Protein AF-A0A7Y8SRZ6-F1 (afdb_monomer)

pLDDT: mean 88.31, std 6.57, range [51.69, 97.62]

R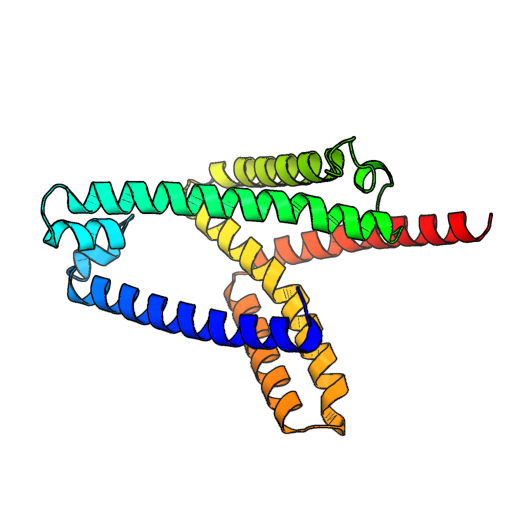adius of gyration: 21.62 Å; Cα contacts (8 Å, |Δi|>4): 150; chains: 1; bounding box: 56×43×60 Å

Mean predicted aligned error: 6.51 Å

Secondary structure (DSSP, 8-state):
---HHHHHHHHHHHHHHHHHHHHHHHHHHHHHHS-HHHHHH-S-HHHHHGGGG-TTHHHHHHHHHHHHHHHHHHHHHHHHHHHHHHHHHTTSS-GGGT---TTS--HHHHHHHHHHHHHHHHHHHTT-HHHHHHHHHHHHHHHHHHHHHHHHHHHHHHHHHH-HHHHHHHHHHHHHHHHHHHHT-HHHHHHHHHHHHHHHHHHHHHHHHHHHHT--

Foldseek 3Di:
DVDCVPCVVVCVVVVVVVVVVVVVVQVVLLPVQDDPVCCVPDPPSQLRSLCVVPPCRSVVVVVVVVVVVVVVVVVVLQVQLVVVLVCVVVLLADVLSVDADPVRGSVVSSVVSVVVVVVLLVVQCVVPDVRSVLLVVLLVLLVVLVVLLVVLVVQLVVCVPPPVVSNVVSVVSNVVSVVSLVVSDDVSNVVSVVVVVVVVVSRVVSVVRVVVVVVD

Structure (mmCIF, N/CA/C/O backbone):
data_AF-A0A7Y8SRZ6-F1
#
_entry.id   AF-A0A7Y8SRZ6-F1
#
loop_
_atom_site.group_PDB
_atom_site.id
_atom_site.type_symbol
_atom_site.label_atom_id
_atom_site.label_alt_id
_atom_site.label_comp_id
_atom_site.label_asym_id
_atom_site.label_entity_id
_atom_site.label_seq_id
_atom_site.pdbx_PDB_ins_code
_atom_site.Cartn_x
_atom_site.Cartn_y
_atom_site.Cartn_z
_atom_site.occupancy
_atom_site.B_iso_or_equiv
_atom_site.auth_seq_id
_atom_site.auth_comp_id
_atom_site.auth_asym_id
_atom_site.auth_atom_id
_atom_site.pdbx_PDB_model_num
ATOM 1 N N . MET A 1 1 ? -16.011 -17.053 1.369 1.00 58.84 1 MET A N 1
ATOM 2 C CA . MET A 1 1 ? -14.894 -17.851 1.932 1.00 58.84 1 MET A CA 1
ATOM 3 C C . MET A 1 1 ? -15.480 -18.905 2.865 1.00 58.84 1 MET A C 1
ATOM 5 O O . MET A 1 1 ? -16.391 -18.550 3.595 1.00 58.84 1 MET A O 1
ATOM 9 N N . ARG A 1 2 ? -15.026 -20.171 2.810 1.00 72.06 2 ARG A N 1
ATOM 10 C CA . ARG A 1 2 ? -15.593 -21.282 3.613 1.00 72.06 2 ARG A CA 1
ATOM 11 C C . ARG A 1 2 ? -15.016 -21.379 5.041 1.00 72.06 2 ARG A C 1
ATOM 13 O O . ARG A 1 2 ? -15.747 -21.781 5.930 1.00 72.06 2 ARG A O 1
ATOM 20 N N . ASP A 1 3 ? -13.765 -20.955 5.266 1.00 89.00 3 ASP A N 1
ATOM 21 C CA . ASP A 1 3 ? -13.141 -20.852 6.604 1.00 89.00 3 ASP A CA 1
ATOM 22 C C . ASP A 1 3 ? -12.118 -19.689 6.649 1.00 89.00 3 ASP A C 1
ATOM 24 O O . ASP A 1 3 ? -10.957 -19.866 6.257 1.00 89.00 3 ASP A O 1
ATOM 28 N N . PRO A 1 4 ? -12.525 -18.477 7.071 1.00 86.19 4 PRO A N 1
ATOM 29 C CA . PRO A 1 4 ? -11.646 -17.307 7.112 1.00 86.19 4 PRO A CA 1
ATOM 30 C C . PRO A 1 4 ? -10.445 -17.466 8.053 1.00 86.19 4 PRO A C 1
ATOM 32 O O . PRO A 1 4 ? -9.355 -17.003 7.718 1.00 86.19 4 PRO A O 1
ATOM 35 N N . ALA A 1 5 ? -10.615 -18.156 9.187 1.00 88.00 5 ALA A N 1
ATOM 36 C CA . ALA A 1 5 ? -9.592 -18.263 10.229 1.00 88.00 5 ALA A CA 1
ATOM 37 C C . ALA A 1 5 ? -8.347 -19.023 9.750 1.00 88.00 5 ALA A C 1
ATOM 39 O O . ALA A 1 5 ? -7.229 -18.715 10.156 1.00 88.00 5 ALA A O 1
ATOM 40 N N . ARG A 1 6 ? -8.524 -19.991 8.843 1.00 87.31 6 ARG A N 1
ATOM 41 C CA . ARG A 1 6 ? -7.412 -20.735 8.229 1.00 87.31 6 ARG A CA 1
ATOM 42 C C . ARG A 1 6 ? -7.015 -20.206 6.859 1.00 87.31 6 ARG A C 1
ATOM 44 O O . ARG A 1 6 ? -5.838 -20.260 6.502 1.00 87.31 6 ARG A O 1
ATOM 51 N N . THR A 1 7 ? -7.979 -19.717 6.081 1.00 90.75 7 THR A N 1
ATOM 52 C CA . THR A 1 7 ? -7.726 -19.288 4.699 1.00 90.75 7 THR A CA 1
ATOM 53 C C . THR A 1 7 ? -6.941 -17.983 4.655 1.00 90.75 7 THR A C 1
ATOM 55 O O . THR A 1 7 ? -6.009 -17.883 3.865 1.00 90.75 7 THR A O 1
ATOM 58 N N . ILE A 1 8 ? -7.268 -17.006 5.510 1.00 91.56 8 ILE A N 1
ATOM 59 C CA . ILE A 1 8 ? -6.627 -15.683 5.475 1.00 91.56 8 ILE A CA 1
ATOM 60 C C . ILE A 1 8 ? -5.125 -15.777 5.794 1.00 91.56 8 ILE A C 1
ATOM 62 O O . ILE A 1 8 ? -4.338 -15.329 4.960 1.00 91.56 8 ILE A O 1
ATOM 66 N N . PRO A 1 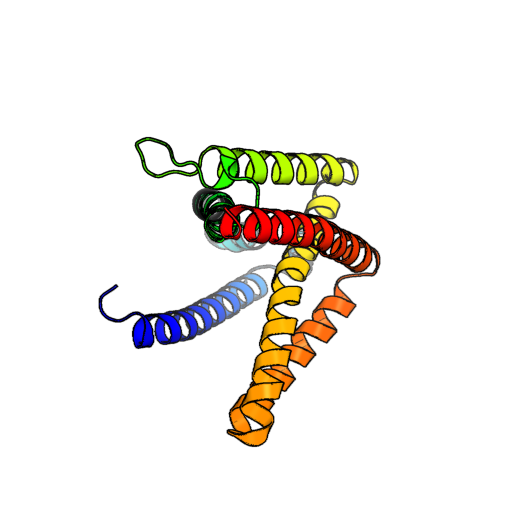9 ? -4.678 -16.410 6.900 1.00 88.50 9 PRO A N 1
ATOM 67 C CA . PRO A 1 9 ? -3.247 -16.480 7.202 1.00 88.50 9 PRO A CA 1
ATOM 68 C C . PRO A 1 9 ? -2.451 -17.223 6.124 1.00 88.50 9 PRO A C 1
ATOM 70 O O . PRO A 1 9 ? -1.378 -16.780 5.721 1.00 88.50 9 PRO A O 1
ATOM 73 N N . ARG A 1 10 ? -2.996 -18.329 5.598 1.00 90.75 10 ARG A N 1
ATOM 74 C CA . ARG A 1 10 ? -2.351 -19.105 4.527 1.00 90.75 10 ARG A CA 1
ATOM 75 C C . ARG A 1 10 ? -2.245 -18.312 3.231 1.00 90.75 10 ARG A C 1
ATOM 77 O O . ARG A 1 10 ? -1.192 -18.328 2.604 1.00 90.75 10 ARG A O 1
ATOM 84 N N . ALA A 1 11 ? -3.313 -17.614 2.849 1.00 93.12 11 ALA A N 1
ATOM 85 C CA . ALA A 1 11 ? -3.322 -16.781 1.654 1.00 93.12 11 ALA A CA 1
ATOM 86 C C . ALA A 1 11 ? -2.289 -15.652 1.751 1.00 93.12 11 ALA A C 1
ATOM 88 O O . ALA A 1 11 ? -1.570 -15.417 0.785 1.00 93.12 11 ALA A O 1
ATOM 89 N N . VAL A 1 12 ? -2.161 -15.009 2.918 1.00 93.31 12 VAL A N 1
ATOM 90 C CA . VAL A 1 12 ? -1.151 -13.965 3.148 1.00 93.31 12 VAL A CA 1
ATOM 91 C C . VAL A 1 12 ? 0.264 -14.536 3.043 1.00 93.31 12 VAL A C 1
ATOM 93 O O . VAL A 1 12 ? 1.076 -13.985 2.312 1.00 93.31 12 VAL A O 1
ATOM 96 N N . VAL A 1 13 ? 0.570 -15.657 3.705 1.00 94.44 13 VAL A N 1
ATOM 97 C CA . VAL A 1 13 ? 1.925 -16.245 3.671 1.00 94.44 13 VAL A CA 1
ATOM 98 C C . VAL A 1 13 ? 2.305 -16.707 2.263 1.00 94.44 13 VAL A C 1
ATOM 100 O O . VAL A 1 13 ? 3.362 -16.333 1.756 1.00 94.44 13 VAL A O 1
ATOM 103 N N . ILE A 1 14 ? 1.440 -17.486 1.608 1.00 95.94 14 ILE A N 1
ATOM 104 C CA . ILE A 1 14 ? 1.697 -18.000 0.254 1.00 95.94 14 ILE A CA 1
ATOM 105 C C . ILE A 1 14 ? 1.789 -16.841 -0.739 1.00 95.94 14 ILE A C 1
ATOM 107 O O . ILE A 1 14 ? 2.701 -16.816 -1.567 1.00 95.94 14 ILE A O 1
ATOM 111 N N . GLY A 1 15 ? 0.882 -15.866 -0.634 1.00 95.94 15 GLY A N 1
ATOM 112 C CA . GLY A 1 15 ? 0.886 -14.672 -1.472 1.00 95.94 15 GLY A CA 1
ATOM 113 C C . GLY A 1 15 ? 2.194 -13.898 -1.341 1.00 95.94 15 GLY A C 1
ATOM 114 O O . GLY A 1 15 ? 2.859 -13.653 -2.345 1.00 95.94 15 GLY A O 1
ATOM 115 N N . THR A 1 16 ? 2.617 -13.593 -0.114 1.00 94.94 16 THR A N 1
ATOM 116 C CA . THR A 1 16 ? 3.859 -12.853 0.151 1.00 94.94 16 THR A CA 1
ATOM 117 C C . THR A 1 16 ? 5.092 -13.586 -0.371 1.00 94.94 16 THR A C 1
ATOM 119 O O . THR A 1 16 ? 5.923 -12.966 -1.035 1.00 94.94 16 THR A O 1
ATOM 122 N N . ILE A 1 17 ? 5.213 -14.897 -0.137 1.00 96.88 17 ILE A N 1
ATOM 123 C CA . ILE A 1 17 ? 6.348 -15.689 -0.644 1.00 96.88 17 ILE A CA 1
ATOM 124 C C . ILE A 1 17 ? 6.363 -15.679 -2.175 1.00 96.88 17 ILE A C 1
ATOM 126 O O . ILE A 1 17 ? 7.404 -15.435 -2.781 1.00 96.88 17 ILE A O 1
ATOM 130 N N . THR A 1 18 ? 5.205 -15.886 -2.804 1.00 97.00 18 THR A N 1
ATOM 131 C CA . THR A 1 18 ? 5.089 -15.919 -4.269 1.00 97.00 18 THR A CA 1
ATOM 132 C C . THR A 1 18 ? 5.489 -14.582 -4.888 1.00 97.00 18 THR A C 1
ATOM 134 O O . THR A 1 18 ? 6.301 -14.550 -5.811 1.00 97.00 18 THR A O 1
ATOM 137 N N . VAL A 1 19 ? 4.974 -13.470 -4.352 1.00 96.12 19 VAL A N 1
ATOM 138 C CA . VAL A 1 19 ? 5.324 -12.119 -4.818 1.00 96.12 19 VAL A CA 1
ATOM 139 C C . VAL A 1 19 ? 6.807 -11.832 -4.599 1.00 96.12 19 VAL A C 1
ATOM 141 O O . VAL A 1 19 ? 7.452 -11.283 -5.485 1.00 96.12 19 VAL A O 1
ATOM 144 N N . THR A 1 20 ? 7.373 -12.255 -3.467 1.00 96.50 20 THR A N 1
ATOM 145 C CA . THR A 1 20 ? 8.804 -12.082 -3.175 1.00 96.50 20 THR A CA 1
ATOM 146 C C . THR A 1 20 ? 9.673 -12.787 -4.212 1.00 96.50 20 THR A C 1
ATOM 148 O O . THR A 1 20 ? 10.569 -12.170 -4.784 1.00 96.50 20 THR A O 1
ATOM 151 N N . LEU A 1 21 ? 9.390 -14.060 -4.505 1.00 97.62 21 LEU A N 1
ATOM 152 C CA . LEU A 1 21 ? 10.129 -14.820 -5.516 1.00 97.62 21 LEU A CA 1
ATOM 153 C C . LEU A 1 21 ? 10.000 -14.188 -6.903 1.00 97.62 21 LEU A C 1
ATOM 155 O O . LEU A 1 21 ? 10.996 -14.063 -7.614 1.00 97.62 21 LEU A O 1
ATOM 159 N N . LEU A 1 22 ? 8.796 -13.744 -7.267 1.00 96.25 22 LEU A N 1
ATOM 160 C CA . LEU A 1 22 ? 8.550 -13.080 -8.542 1.00 96.25 22 LEU A CA 1
ATOM 161 C C . LEU A 1 22 ? 9.316 -11.757 -8.644 1.00 96.25 22 LEU A C 1
ATOM 163 O O . LEU A 1 22 ? 9.931 -11.494 -9.673 1.00 96.25 22 LEU A O 1
ATOM 167 N N . TYR A 1 23 ? 9.338 -10.949 -7.583 1.00 95.06 23 TYR A N 1
ATOM 168 C CA . TYR A 1 23 ? 10.077 -9.684 -7.551 1.00 95.06 23 TYR A CA 1
ATOM 169 C C . TYR A 1 23 ? 11.583 -9.900 -7.663 1.00 95.06 23 TYR A C 1
ATOM 171 O O . TYR A 1 23 ? 12.234 -9.202 -8.440 1.00 95.06 23 TYR A O 1
ATOM 179 N N . LEU A 1 24 ? 12.135 -10.878 -6.940 1.00 96.69 24 LEU A N 1
ATOM 180 C CA . LEU A 1 24 ? 13.557 -11.215 -7.020 1.00 96.69 24 LEU A CA 1
ATOM 181 C C . LEU A 1 24 ? 13.931 -11.714 -8.417 1.00 96.69 24 LEU A C 1
ATOM 183 O O . LEU A 1 24 ? 14.884 -11.208 -9.005 1.00 96.69 24 LEU A O 1
ATOM 187 N N . ALA A 1 25 ? 13.155 -12.646 -8.975 1.00 96.00 25 ALA A N 1
ATOM 188 C CA . ALA A 1 25 ? 13.398 -13.186 -10.309 1.00 96.00 25 ALA A CA 1
ATOM 189 C C . ALA A 1 25 ? 13.295 -12.103 -11.393 1.00 96.00 25 ALA A C 1
ATOM 191 O O . ALA A 1 25 ? 14.176 -11.994 -12.244 1.00 96.00 25 ALA A O 1
ATOM 192 N N . ALA A 1 26 ? 12.254 -11.269 -11.341 1.00 93.50 26 ALA A N 1
ATOM 193 C CA . ALA A 1 26 ? 12.039 -10.204 -12.314 1.00 93.50 26 ALA A CA 1
ATOM 194 C C . ALA A 1 26 ? 13.128 -9.122 -12.224 1.00 93.50 26 ALA A C 1
ATOM 196 O O . ALA A 1 26 ? 13.648 -8.686 -13.249 1.00 93.50 26 ALA A O 1
ATOM 197 N N . THR A 1 27 ? 13.519 -8.723 -11.010 1.00 93.75 27 THR A N 1
ATOM 198 C CA . THR A 1 27 ? 14.591 -7.736 -10.799 1.00 93.75 27 THR A CA 1
ATOM 199 C C . THR A 1 27 ? 15.939 -8.278 -11.267 1.00 93.75 27 THR A C 1
ATOM 201 O O . THR A 1 27 ? 16.652 -7.589 -11.994 1.00 93.75 27 THR A O 1
ATOM 204 N N . ALA A 1 28 ? 16.267 -9.527 -10.918 1.00 94.31 28 ALA A N 1
ATOM 205 C CA . ALA A 1 28 ? 17.491 -10.180 -11.373 1.00 94.31 28 ALA A CA 1
ATOM 206 C C . ALA A 1 28 ? 17.538 -10.283 -12.904 1.00 94.31 28 ALA A C 1
ATOM 208 O O . ALA A 1 28 ? 18.561 -9.966 -13.504 1.00 94.31 28 ALA A O 1
ATOM 209 N N . ALA A 1 29 ? 16.424 -10.649 -13.546 1.00 92.31 29 ALA A N 1
ATOM 210 C CA . ALA A 1 29 ? 16.335 -10.703 -15.002 1.00 92.31 29 ALA A CA 1
ATOM 211 C C . ALA A 1 29 ? 16.623 -9.337 -15.645 1.00 92.31 29 ALA A C 1
ATOM 213 O O . ALA A 1 29 ? 17.423 -9.258 -16.572 1.00 92.31 29 ALA A O 1
ATOM 214 N N . VAL A 1 30 ? 16.032 -8.250 -15.135 1.00 92.56 30 VAL A N 1
ATOM 215 C CA . VAL A 1 30 ? 16.293 -6.894 -15.652 1.00 92.56 30 VAL A CA 1
ATOM 216 C C . VAL A 1 30 ? 17.762 -6.502 -15.480 1.00 92.56 30 VAL A C 1
ATOM 218 O O . VAL A 1 30 ? 18.366 -6.006 -16.428 1.00 92.56 30 VAL A O 1
ATOM 221 N N . MET A 1 31 ? 18.347 -6.752 -14.305 1.00 92.38 31 MET A N 1
ATOM 222 C CA . MET A 1 31 ? 19.754 -6.435 -14.026 1.00 92.38 31 MET A CA 1
ATOM 223 C C . MET A 1 31 ? 20.736 -7.238 -14.890 1.00 92.38 31 MET A C 1
ATOM 225 O O . MET A 1 31 ? 21.811 -6.739 -15.204 1.00 92.38 31 MET A O 1
ATOM 229 N N . LEU A 1 32 ? 20.379 -8.464 -15.282 1.00 91.88 32 LEU A N 1
ATOM 230 C CA . LEU A 1 32 ? 21.198 -9.304 -16.163 1.00 91.88 32 LEU A CA 1
ATOM 231 C C . LEU A 1 32 ? 21.063 -8.925 -17.644 1.00 91.88 32 LEU A C 1
ATOM 233 O O . LEU A 1 32 ? 21.999 -9.126 -18.413 1.00 91.88 32 LEU A O 1
ATOM 237 N N . LEU A 1 33 ? 19.901 -8.409 -18.054 1.00 90.00 33 LEU A N 1
ATOM 238 C CA . LEU A 1 33 ? 19.597 -8.102 -19.455 1.00 90.00 33 LEU A CA 1
ATOM 239 C C . LEU A 1 33 ? 19.975 -6.675 -19.871 1.00 90.00 33 LEU A C 1
ATOM 241 O O . LEU A 1 33 ? 20.198 -6.432 -21.057 1.00 90.00 33 LEU A O 1
ATOM 245 N N . VAL A 1 34 ? 20.015 -5.722 -18.935 1.00 89.94 34 VAL A N 1
ATOM 246 C CA . VAL A 1 34 ? 20.218 -4.295 -19.233 1.00 89.94 34 VAL A CA 1
ATOM 247 C C . VAL A 1 34 ? 21.536 -3.801 -18.625 1.00 89.94 34 VAL A C 1
ATOM 249 O O . VAL A 1 34 ? 21.728 -3.960 -17.420 1.00 89.94 34 VAL A O 1
ATOM 252 N N . PRO A 1 35 ? 22.421 -3.143 -19.406 1.00 90.25 35 PRO A N 1
ATOM 253 C CA . PRO A 1 35 ? 23.638 -2.525 -18.877 1.00 90.25 35 PRO A CA 1
ATOM 254 C C . PRO A 1 35 ? 23.344 -1.541 -17.739 1.00 90.25 35 PRO A C 1
ATOM 256 O O . PRO A 1 35 ? 22.376 -0.776 -17.811 1.00 90.25 35 PRO A O 1
ATOM 259 N N . ALA A 1 36 ? 24.189 -1.525 -16.706 1.00 89.38 36 ALA A N 1
ATOM 260 C CA . ALA A 1 36 ? 23.955 -0.760 -15.480 1.00 89.38 36 ALA A CA 1
ATOM 261 C C . ALA A 1 36 ? 23.807 0.752 -15.734 1.00 89.38 36 ALA A C 1
ATOM 263 O O . ALA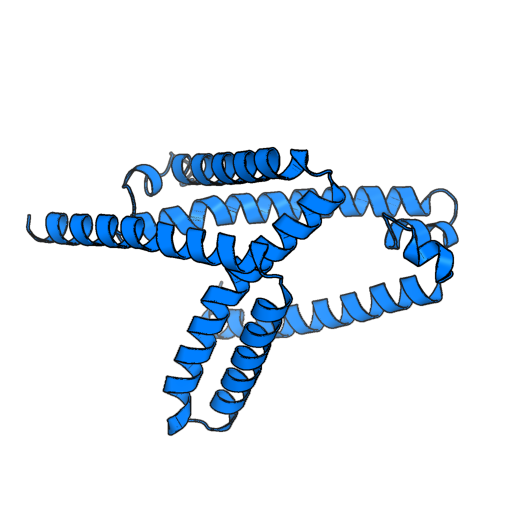 A 1 36 ? 22.965 1.408 -15.119 1.00 89.38 36 ALA A O 1
ATOM 264 N N . GLU A 1 37 ? 24.563 1.299 -16.686 1.00 87.12 37 GLU A N 1
ATOM 265 C CA . GLU A 1 37 ? 24.540 2.719 -17.051 1.00 87.12 37 GLU A CA 1
ATOM 266 C C . GLU A 1 37 ? 23.198 3.111 -17.680 1.00 87.12 37 GLU A C 1
ATOM 268 O O . GLU A 1 37 ? 22.653 4.180 -17.404 1.00 87.12 37 GLU A O 1
ATOM 273 N N . ARG A 1 38 ? 22.638 2.216 -18.503 1.00 84.56 38 ARG A N 1
ATOM 274 C CA . ARG A 1 38 ? 21.320 2.387 -19.130 1.00 84.56 38 ARG A CA 1
ATOM 275 C C . ARG A 1 38 ? 20.214 2.226 -18.099 1.00 84.56 38 ARG A C 1
ATOM 277 O O . ARG A 1 38 ? 19.267 3.007 -18.093 1.00 84.56 38 ARG A O 1
ATOM 284 N N . LEU A 1 39 ? 20.353 1.244 -17.211 1.00 87.56 39 LEU A N 1
ATOM 285 C CA . LEU A 1 39 ? 19.385 0.960 -16.159 1.00 87.56 39 LEU A CA 1
ATOM 286 C C . LEU A 1 39 ? 19.255 2.129 -15.171 1.00 87.56 39 LEU A C 1
ATOM 288 O O . LEU A 1 39 ? 18.140 2.476 -14.792 1.00 87.56 39 LEU A O 1
ATOM 292 N N . ALA A 1 40 ? 20.367 2.784 -14.823 1.00 85.44 40 ALA A N 1
ATOM 293 C CA . ALA A 1 40 ? 20.388 3.938 -13.923 1.00 85.44 40 ALA A CA 1
ATOM 294 C C . ALA A 1 40 ? 19.610 5.157 -14.457 1.00 85.44 40 ALA A C 1
ATOM 296 O O . ALA A 1 40 ? 19.147 5.983 -13.673 1.00 85.44 40 ALA A O 1
ATOM 297 N N . GLN A 1 41 ? 19.456 5.272 -15.780 1.00 85.06 41 GLN A N 1
ATOM 298 C CA . GLN A 1 41 ? 18.718 6.361 -16.432 1.00 85.06 41 GLN A CA 1
ATOM 299 C C . GLN A 1 41 ? 17.323 5.935 -16.920 1.00 85.06 41 GLN A C 1
ATOM 301 O O . GLN A 1 41 ? 16.553 6.769 -17.403 1.00 85.06 41 GLN A O 1
ATOM 306 N N . ALA A 1 42 ? 16.977 4.649 -16.818 1.00 82.69 42 ALA A N 1
ATOM 307 C CA . ALA A 1 42 ? 15.735 4.115 -17.356 1.00 82.69 42 ALA A CA 1
ATOM 308 C C . ALA A 1 42 ? 14.534 4.475 -16.470 1.00 82.69 42 ALA A C 1
ATOM 310 O O . ALA A 1 42 ? 14.422 4.040 -15.327 1.00 82.69 42 ALA A O 1
ATOM 311 N N . THR A 1 43 ? 13.563 5.191 -17.038 1.00 82.44 43 THR A N 1
ATOM 312 C CA . THR A 1 43 ? 12.263 5.446 -16.392 1.00 82.44 43 THR A CA 1
ATOM 313 C C . THR A 1 43 ? 11.336 4.228 -16.426 1.00 82.44 43 THR A C 1
ATOM 315 O O . THR A 1 43 ? 10.414 4.135 -15.618 1.00 82.44 43 THR A O 1
ATOM 318 N N . ALA A 1 44 ? 11.588 3.275 -17.331 1.00 87.50 44 ALA A N 1
ATOM 319 C CA . ALA A 1 44 ? 10.840 2.025 -17.459 1.00 87.50 44 ALA A CA 1
ATOM 320 C C . ALA A 1 44 ? 11.781 0.807 -17.616 1.00 87.50 44 ALA A C 1
ATOM 322 O O . ALA A 1 44 ? 11.894 0.253 -18.713 1.00 87.50 44 ALA A O 1
ATOM 323 N N . PRO A 1 45 ? 12.437 0.353 -16.530 1.00 90.12 45 PRO A N 1
ATOM 324 C CA . PRO A 1 45 ? 13.429 -0.729 -16.561 1.00 90.12 45 PRO A CA 1
ATOM 325 C C . PRO A 1 45 ? 12.953 -2.030 -17.223 1.00 90.12 45 PRO A C 1
ATOM 327 O O . PRO A 1 45 ? 13.671 -2.626 -18.020 1.00 90.12 45 PRO A O 1
ATOM 330 N N . PHE A 1 46 ? 11.716 -2.452 -16.945 1.00 91.06 46 PHE A N 1
ATOM 331 C CA . PHE A 1 46 ? 11.140 -3.670 -17.526 1.00 91.06 46 PHE A CA 1
ATOM 332 C C . PHE A 1 46 ? 10.865 -3.542 -19.027 1.00 91.06 46 PHE A C 1
ATOM 334 O O . PHE A 1 46 ? 11.052 -4.501 -19.773 1.00 91.06 46 PHE A O 1
ATOM 341 N N . ALA A 1 47 ? 10.440 -2.361 -19.483 1.00 91.81 47 ALA A N 1
ATOM 342 C CA . ALA A 1 47 ? 10.249 -2.105 -20.905 1.00 91.81 47 ALA A CA 1
ATOM 343 C C . ALA A 1 47 ? 11.601 -2.045 -21.632 1.00 91.81 47 ALA A C 1
ATOM 345 O O . ALA A 1 47 ? 11.719 -2.556 -22.742 1.00 91.81 47 ALA A O 1
ATOM 346 N N . GLU A 1 48 ? 12.633 -1.490 -20.987 1.00 90.00 48 GLU A N 1
ATOM 347 C CA . GLU A 1 48 ? 13.996 -1.462 -21.524 1.00 90.00 48 GLU A CA 1
ATOM 348 C C . GLU A 1 48 ? 14.583 -2.877 -21.645 1.00 90.00 48 GLU A C 1
ATOM 350 O O . GLU A 1 48 ? 15.112 -3.224 -22.699 1.00 90.00 48 GLU A O 1
ATOM 355 N N . ALA A 1 49 ? 14.398 -3.732 -20.633 1.00 91.12 49 ALA A N 1
ATOM 356 C CA . ALA A 1 49 ? 14.798 -5.141 -20.693 1.00 91.12 49 ALA A CA 1
ATOM 357 C C . ALA A 1 49 ? 14.093 -5.902 -21.828 1.00 91.12 49 ALA A C 1
ATOM 359 O O . ALA A 1 49 ? 14.702 -6.724 -22.514 1.00 91.12 49 ALA A O 1
ATOM 360 N N . ALA A 1 50 ? 1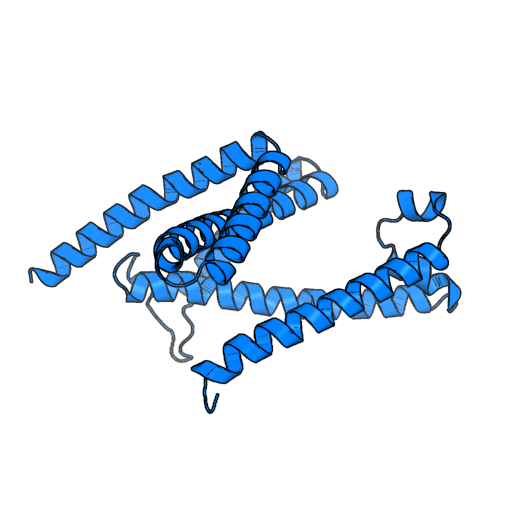2.822 -5.586 -22.088 1.00 91.62 50 ALA A N 1
ATOM 361 C CA . ALA A 1 50 ? 12.052 -6.211 -23.156 1.00 91.62 50 ALA A CA 1
ATOM 362 C C . ALA A 1 50 ? 12.494 -5.805 -24.570 1.00 91.62 50 ALA A C 1
ATOM 364 O O . ALA A 1 50 ? 12.087 -6.461 -25.528 1.00 91.62 50 ALA A O 1
ATOM 365 N N . ARG A 1 51 ? 13.363 -4.796 -24.737 1.00 89.25 51 ARG A N 1
ATOM 366 C CA . ARG A 1 51 ? 13.971 -4.504 -26.050 1.00 89.25 51 ARG A CA 1
ATOM 367 C C . ARG A 1 51 ? 14.781 -5.679 -26.591 1.00 89.25 51 ARG A C 1
ATOM 369 O O . ARG A 1 51 ? 14.855 -5.840 -27.806 1.00 89.25 51 ARG A O 1
ATOM 376 N N . GLY A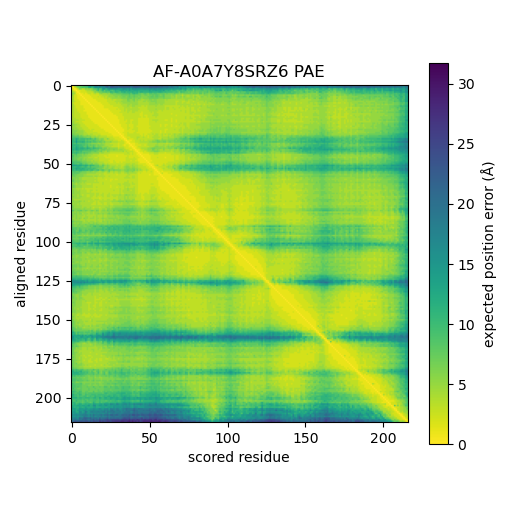 1 52 ? 15.335 -6.519 -25.712 1.00 85.44 52 GLY A N 1
ATOM 377 C CA . GLY A 1 52 ? 16.034 -7.747 -26.101 1.00 85.44 52 GLY A CA 1
ATOM 378 C C . GLY A 1 52 ? 15.142 -8.773 -26.813 1.00 85.44 52 GLY A C 1
ATOM 379 O O . GLY A 1 52 ? 15.652 -9.626 -27.528 1.00 85.44 52 GLY A O 1
ATOM 380 N N . LEU A 1 53 ? 13.814 -8.668 -26.674 1.00 85.69 53 LEU A N 1
ATOM 381 C CA . LEU A 1 53 ? 12.835 -9.514 -27.372 1.00 85.69 53 LEU A CA 1
ATOM 382 C C . LEU A 1 53 ? 12.498 -8.996 -28.783 1.00 85.69 53 LEU A C 1
ATOM 384 O O . LEU A 1 53 ? 11.793 -9.660 -29.538 1.00 85.69 53 LEU A O 1
ATOM 388 N N . GLY A 1 54 ? 12.996 -7.810 -29.141 1.00 89.31 54 GLY A N 1
ATOM 389 C CA . GLY A 1 54 ? 12.718 -7.120 -30.395 1.00 89.31 54 GLY A CA 1
ATOM 390 C C . GLY A 1 54 ? 11.925 -5.818 -30.206 1.00 89.31 54 GLY A C 1
ATOM 391 O O . GLY A 1 54 ? 11.522 -5.476 -29.091 1.00 89.31 54 GLY A O 1
ATOM 392 N N . PRO A 1 55 ? 11.666 -5.073 -31.299 1.00 90.12 55 PRO A N 1
ATOM 393 C CA . PRO A 1 55 ? 11.059 -3.736 -31.242 1.00 90.12 55 PRO A CA 1
ATOM 394 C C . PRO A 1 55 ? 9.662 -3.689 -30.603 1.00 90.12 55 PRO A C 1
ATOM 396 O O . PRO A 1 55 ? 9.250 -2.658 -30.085 1.00 90.12 55 PRO A O 1
ATOM 399 N N . TRP A 1 56 ? 8.929 -4.803 -30.623 1.00 93.38 56 TRP A N 1
ATOM 400 C CA . TRP A 1 56 ? 7.575 -4.919 -30.077 1.00 93.38 56 TRP A CA 1
ATOM 401 C C . TRP A 1 56 ? 7.542 -5.183 -28.562 1.00 93.38 56 TRP A C 1
ATOM 403 O O . TRP A 1 56 ? 6.528 -4.908 -27.920 1.00 93.38 56 TRP A O 1
ATOM 413 N N . GLY A 1 57 ? 8.636 -5.675 -27.968 1.00 92.56 57 GLY A N 1
ATOM 414 C CA . GLY A 1 57 ? 8.700 -6.065 -26.555 1.00 92.56 57 GLY A CA 1
ATOM 415 C C . GLY A 1 57 ? 8.328 -4.947 -25.567 1.00 92.56 57 GLY A C 1
ATOM 416 O O . GLY A 1 57 ? 7.453 -5.162 -24.723 1.00 92.56 57 GLY A O 1
ATOM 417 N N . PRO A 1 58 ? 8.902 -3.732 -25.681 1.00 92.94 58 PRO A N 1
ATOM 418 C CA . PRO A 1 58 ? 8.570 -2.617 -24.791 1.00 92.94 58 PRO A CA 1
ATOM 419 C C . PRO A 1 58 ? 7.085 -2.239 -24.814 1.00 92.94 58 PRO A C 1
ATOM 421 O O . PRO A 1 58 ? 6.512 -1.929 -23.771 1.00 92.94 58 PRO A O 1
ATOM 424 N N . HIS A 1 59 ? 6.443 -2.299 -25.986 1.00 93.75 59 HIS A N 1
ATOM 425 C CA . HIS A 1 59 ? 5.027 -1.957 -26.142 1.00 93.75 59 HIS A CA 1
ATOM 426 C C . HIS A 1 59 ? 4.111 -2.963 -25.443 1.00 93.75 59 HIS A C 1
ATOM 428 O O . HIS A 1 59 ? 3.145 -2.563 -24.795 1.00 93.75 59 HIS A O 1
ATOM 434 N N . VAL A 1 60 ? 4.441 -4.256 -25.516 1.00 95.06 60 VAL A N 1
ATOM 435 C CA . VAL A 1 60 ? 3.693 -5.313 -24.818 1.00 95.06 60 VAL A CA 1
ATOM 436 C C . VAL A 1 60 ? 3.802 -5.144 -23.302 1.00 95.06 60 VAL A C 1
ATOM 438 O O . VAL A 1 60 ? 2.786 -5.182 -22.607 1.00 95.06 60 VAL A O 1
ATOM 441 N N . ILE A 1 61 ? 5.010 -4.891 -22.785 1.00 94.50 61 ILE A N 1
ATOM 442 C CA . ILE A 1 61 ? 5.216 -4.642 -21.350 1.00 94.50 61 ILE A CA 1
ATOM 443 C C . ILE A 1 61 ? 4.475 -3.385 -20.893 1.00 94.50 61 ILE A C 1
ATOM 445 O O . ILE A 1 61 ? 3.814 -3.415 -19.856 1.00 94.50 61 ILE A O 1
ATOM 449 N N . ALA A 1 62 ? 4.530 -2.298 -21.667 1.00 93.19 62 ALA A N 1
ATOM 450 C CA . ALA A 1 62 ? 3.813 -1.068 -21.347 1.00 93.19 62 ALA A CA 1
ATOM 451 C C . ALA A 1 62 ? 2.291 -1.286 -21.307 1.00 93.19 62 ALA A C 1
ATOM 453 O O . ALA A 1 62 ? 1.637 -0.850 -20.361 1.00 93.19 62 ALA A O 1
ATOM 454 N N . ALA A 1 63 ? 1.725 -2.009 -22.279 1.00 95.00 63 ALA A N 1
ATOM 455 C CA . ALA A 1 63 ? 0.300 -2.338 -22.293 1.00 95.00 63 ALA A CA 1
ATOM 456 C C . ALA A 1 63 ? -0.103 -3.185 -21.073 1.00 95.00 63 ALA A C 1
ATOM 458 O O . ALA A 1 63 ? -1.090 -2.876 -20.403 1.00 95.00 63 ALA A O 1
ATOM 459 N N . GLY A 1 64 ? 0.690 -4.207 -20.736 1.00 95.25 64 GLY A N 1
ATOM 460 C CA . GLY A 1 64 ? 0.469 -5.027 -19.544 1.00 95.25 64 GLY A CA 1
ATOM 461 C C . GLY A 1 64 ? 0.537 -4.213 -18.250 1.00 95.25 64 GLY A C 1
ATOM 462 O O . GLY A 1 64 ? -0.334 -4.349 -17.390 1.00 95.25 64 GLY A O 1
ATOM 463 N N . ALA A 1 65 ? 1.521 -3.315 -18.136 1.00 93.62 65 ALA A N 1
ATOM 464 C CA . ALA A 1 65 ? 1.658 -2.414 -16.996 1.00 93.62 65 ALA A CA 1
ATOM 465 C C . ALA A 1 65 ? 0.442 -1.487 -16.857 1.00 93.62 65 ALA A C 1
ATOM 467 O O . ALA A 1 65 ? -0.091 -1.363 -15.759 1.00 93.62 65 ALA A O 1
ATOM 468 N N . LEU A 1 66 ? -0.061 -0.908 -17.954 1.00 95.12 66 LEU A N 1
ATOM 469 C CA . LEU A 1 66 ? -1.260 -0.060 -17.930 1.00 95.12 66 LEU A CA 1
ATOM 470 C C . LEU A 1 66 ? -2.496 -0.818 -17.430 1.00 95.12 66 LEU A C 1
ATOM 472 O O . LEU A 1 66 ? -3.225 -0.306 -16.578 1.00 95.12 66 LEU A O 1
ATOM 476 N N . VAL A 1 67 ? -2.714 -2.046 -17.911 1.00 96.44 67 VAL A N 1
ATOM 477 C CA . VAL A 1 67 ? -3.831 -2.893 -17.458 1.00 96.44 67 VAL A CA 1
ATOM 478 C C . VAL A 1 67 ? -3.685 -3.239 -15.974 1.00 96.44 67 VAL A C 1
ATOM 480 O O . VAL A 1 67 ? -4.647 -3.111 -15.212 1.00 96.44 67 VAL A O 1
ATOM 483 N N . ALA A 1 68 ? -2.483 -3.622 -15.536 1.00 95.00 68 ALA A N 1
ATOM 484 C CA . ALA A 1 68 ? -2.206 -3.941 -14.138 1.00 95.00 68 ALA A CA 1
ATOM 485 C C . ALA A 1 68 ? -2.403 -2.724 -13.217 1.00 95.00 68 ALA A C 1
ATOM 487 O O . ALA A 1 68 ? -3.031 -2.839 -12.162 1.00 95.00 68 ALA A O 1
ATOM 488 N N . THR A 1 69 ? -1.929 -1.544 -13.626 1.00 94.50 69 THR A N 1
ATOM 489 C CA . THR A 1 69 ? -2.114 -0.293 -12.883 1.00 94.50 69 THR A CA 1
ATOM 490 C C . THR A 1 69 ? -3.588 0.090 -12.796 1.00 94.50 69 THR A C 1
ATOM 492 O O . THR A 1 69 ? -4.046 0.437 -11.710 1.00 94.50 69 THR A O 1
ATOM 495 N N . ALA A 1 70 ? -4.356 -0.025 -13.885 1.00 95.75 70 ALA A N 1
ATOM 496 C CA . ALA A 1 70 ? -5.793 0.252 -13.872 1.00 95.75 70 ALA A CA 1
ATOM 497 C C . ALA A 1 70 ? -6.556 -0.692 -12.923 1.00 95.75 70 ALA A C 1
ATOM 499 O O . ALA A 1 70 ? -7.402 -0.242 -12.146 1.00 95.75 70 ALA A O 1
ATOM 500 N N . GLY A 1 71 ? -6.219 -1.986 -12.935 1.00 95.81 71 GLY A N 1
ATOM 501 C CA . GLY A 1 71 ? -6.791 -2.972 -12.015 1.00 95.81 71 GLY A CA 1
ATOM 502 C C . GLY A 1 71 ? -6.450 -2.682 -10.550 1.00 95.81 71 GLY A C 1
ATOM 503 O O . GLY A 1 71 ? -7.337 -2.672 -9.695 1.00 95.81 71 GLY A O 1
ATOM 504 N N . SER A 1 72 ? -5.182 -2.376 -10.264 1.00 94.44 72 SER A N 1
ATOM 505 C CA . SER A 1 72 ? -4.722 -2.002 -8.921 1.00 94.44 72 SER A CA 1
ATOM 506 C C . SER A 1 72 ? -5.416 -0.732 -8.416 1.00 94.44 72 SER A C 1
ATOM 508 O O . SER A 1 72 ? -5.937 -0.702 -7.298 1.00 94.44 72 SER A O 1
ATOM 510 N N . LEU A 1 73 ? -5.520 0.292 -9.270 1.00 93.75 73 LEU A N 1
ATOM 511 C CA . LEU A 1 73 ? -6.187 1.550 -8.948 1.00 93.75 73 LEU A CA 1
ATOM 512 C C . LEU A 1 73 ? -7.665 1.337 -8.599 1.00 93.75 73 LEU A C 1
ATOM 514 O O . LEU A 1 73 ? -8.143 1.897 -7.614 1.00 93.75 73 LEU A O 1
ATOM 518 N N . ASN A 1 74 ? -8.379 0.496 -9.354 1.00 93.75 74 ASN A N 1
ATOM 519 C CA . ASN A 1 74 ? -9.769 0.153 -9.051 1.00 93.75 74 ASN A CA 1
ATOM 520 C C . ASN A 1 74 ? -9.906 -0.479 -7.654 1.00 93.75 74 ASN A C 1
ATOM 522 O O . ASN A 1 74 ? -10.752 -0.055 -6.863 1.00 93.75 74 ASN A O 1
ATOM 526 N N . GLY A 1 75 ? -9.026 -1.430 -7.321 1.00 92.50 75 GLY A N 1
ATOM 527 C CA . GLY A 1 75 ? -9.006 -2.079 -6.010 1.00 92.50 75 GLY A CA 1
ATOM 528 C C . GLY A 1 75 ? -8.747 -1.100 -4.862 1.00 92.50 75 GLY A C 1
ATOM 529 O O . GLY A 1 75 ? -9.462 -1.119 -3.857 1.00 92.50 75 GLY A O 1
ATOM 530 N N . VAL A 1 76 ? -7.775 -0.198 -5.021 1.00 91.44 76 VAL A N 1
ATOM 531 C CA . VAL A 1 76 ? -7.455 0.821 -4.006 1.00 91.44 76 VAL A CA 1
ATOM 532 C C . VAL A 1 76 ? -8.605 1.814 -3.831 1.00 91.44 76 VAL A C 1
ATOM 534 O O . VAL A 1 76 ? -8.966 2.119 -2.696 1.00 91.44 76 VAL A O 1
ATOM 537 N N . ILE A 1 77 ? -9.230 2.273 -4.921 1.00 92.25 77 ILE A N 1
ATOM 538 C CA . ILE A 1 77 ? -10.408 3.154 -4.864 1.00 92.25 77 ILE A CA 1
ATOM 539 C C . ILE A 1 77 ? -11.550 2.465 -4.111 1.00 92.25 77 ILE A C 1
ATOM 541 O O . ILE A 1 77 ? -12.155 3.066 -3.222 1.00 92.25 77 ILE A O 1
ATOM 545 N N . PHE A 1 78 ? -11.808 1.187 -4.403 1.00 90.62 78 PHE A N 1
ATOM 546 C CA . PHE A 1 78 ? -12.835 0.417 -3.709 1.00 90.62 78 PHE A CA 1
ATOM 547 C C . PHE A 1 78 ? -12.573 0.343 -2.197 1.00 90.62 78 PHE A C 1
ATOM 549 O O . PHE A 1 78 ? -13.449 0.694 -1.402 1.00 90.62 78 PHE A O 1
ATOM 556 N N . ILE A 1 79 ? -11.361 -0.047 -1.785 1.00 91.00 79 ILE A N 1
ATOM 557 C CA . ILE A 1 79 ? -10.976 -0.118 -0.364 1.00 91.00 79 ILE A CA 1
ATOM 558 C C . ILE A 1 79 ? -11.058 1.268 0.294 1.00 91.00 79 ILE A C 1
ATOM 560 O O . ILE A 1 79 ? -11.540 1.385 1.425 1.00 91.00 79 ILE A O 1
ATOM 564 N N . GLY A 1 80 ? -10.671 2.319 -0.434 1.00 89.56 80 GLY A N 1
ATOM 565 C CA . GLY A 1 80 ? -10.721 3.710 0.012 1.00 89.56 80 GLY A CA 1
ATOM 566 C C . GLY A 1 80 ? -12.125 4.204 0.373 1.00 89.56 80 GLY A C 1
ATOM 567 O O . GLY A 1 80 ? -12.247 5.101 1.203 1.00 89.56 80 GLY A O 1
ATOM 568 N N . GLY A 1 81 ? -13.188 3.613 -0.184 1.00 89.44 81 GLY A N 1
ATOM 569 C CA . GLY A 1 81 ? -14.572 3.883 0.229 1.00 89.44 81 GLY A CA 1
ATOM 570 C C . GLY A 1 81 ? -15.074 2.977 1.362 1.00 89.44 81 GLY A C 1
ATOM 571 O O . GLY A 1 81 ? -15.864 3.414 2.200 1.00 89.44 81 GLY A O 1
ATOM 572 N N . GLN A 1 82 ? -14.615 1.723 1.420 1.00 90.44 82 GLN A N 1
ATOM 573 C CA . GLN A 1 82 ? -15.071 0.746 2.421 1.00 90.44 82 GLN A CA 1
ATOM 574 C C . GLN A 1 82 ? -14.506 1.019 3.821 1.00 90.44 82 GLN A C 1
ATOM 576 O O . GLN A 1 82 ? -15.238 0.890 4.802 1.00 90.44 82 GLN A O 1
ATOM 581 N N . MET A 1 83 ? -13.236 1.429 3.924 1.00 90.56 83 MET A N 1
ATOM 582 C CA . MET A 1 83 ? -12.593 1.718 5.214 1.00 90.56 83 MET A CA 1
ATOM 583 C C . MET A 1 83 ? -13.299 2.865 5.971 1.00 90.56 83 MET A C 1
ATOM 585 O O . MET A 1 83 ? -13.716 2.642 7.109 1.00 90.56 83 MET A O 1
ATOM 589 N N . PRO A 1 84 ? -13.545 4.056 5.377 1.00 89.06 84 PRO A N 1
ATOM 590 C CA . PRO A 1 84 ? -14.265 5.127 6.073 1.00 89.06 84 PRO A CA 1
ATOM 591 C C . PRO A 1 84 ? -15.725 4.771 6.365 1.00 89.06 84 PRO A C 1
ATOM 593 O O . PRO A 1 84 ? -16.261 5.184 7.392 1.00 89.06 84 PRO A O 1
ATOM 596 N N . MET A 1 85 ? -16.370 3.987 5.491 1.00 91.75 85 MET A N 1
ATOM 597 C CA . MET A 1 85 ? -17.722 3.482 5.741 1.00 91.75 85 MET A CA 1
ATOM 598 C C . MET A 1 85 ? -17.756 2.596 6.992 1.00 91.75 85 MET A C 1
ATOM 600 O O . MET A 1 85 ? -18.658 2.757 7.808 1.00 91.75 85 MET A O 1
ATOM 604 N N . ALA A 1 86 ? -16.791 1.686 7.163 1.00 89.88 86 ALA A N 1
ATOM 605 C CA . ALA A 1 86 ? -16.709 0.830 8.346 1.00 89.88 86 ALA A CA 1
ATOM 606 C C . ALA A 1 86 ? -16.558 1.661 9.631 1.00 89.88 86 ALA A C 1
ATOM 608 O O . ALA A 1 86 ? -17.336 1.493 10.565 1.00 89.88 86 ALA A O 1
ATOM 609 N N . VAL A 1 87 ? -15.658 2.651 9.625 1.00 88.50 87 VAL A N 1
ATOM 610 C CA . VAL A 1 87 ? -15.472 3.579 10.757 1.00 88.50 87 VAL A CA 1
ATOM 611 C C . VAL A 1 87 ? -16.755 4.368 11.064 1.00 88.50 87 VAL A C 1
ATOM 613 O O . VAL A 1 87 ? -17.089 4.605 12.227 1.00 88.50 87 VAL A O 1
ATOM 616 N N . ALA A 1 88 ? -17.505 4.770 10.036 1.00 87.88 88 ALA A N 1
ATOM 617 C CA . ALA A 1 88 ? -18.779 5.463 10.206 1.00 87.88 88 ALA A CA 1
ATOM 618 C C . ALA A 1 88 ? -19.887 4.551 10.760 1.00 87.88 88 ALA A C 1
ATOM 620 O O . ALA A 1 88 ? -20.684 5.006 11.578 1.00 87.88 88 ALA A O 1
ATOM 621 N N . LEU A 1 89 ? -19.921 3.276 10.359 1.00 87.31 89 LEU A N 1
ATOM 622 C CA . LEU A 1 89 ? -20.844 2.271 10.901 1.00 87.31 89 LEU A CA 1
ATOM 623 C C . LEU A 1 89 ? -20.562 1.966 12.377 1.00 87.31 89 LEU A C 1
ATOM 625 O O . LEU A 1 89 ? -21.501 1.742 13.136 1.00 87.31 89 LEU A O 1
ATOM 629 N N . ASP A 1 90 ? -19.302 2.062 12.806 1.00 86.69 90 ASP A N 1
ATOM 630 C CA . ASP A 1 90 ? -18.917 1.957 14.219 1.00 86.69 90 ASP A CA 1
ATOM 631 C C . ASP A 1 90 ? -19.283 3.206 15.049 1.00 86.69 90 ASP A C 1
ATOM 633 O O . ASP A 1 90 ? -19.024 3.249 16.259 1.00 86.69 90 ASP A O 1
ATOM 637 N N . GLY A 1 91 ? -19.889 4.224 14.423 1.00 82.31 91 GLY A N 1
ATOM 638 C CA . GLY A 1 91 ? -20.302 5.484 15.046 1.00 82.31 91 GLY A CA 1
ATOM 639 C C . GLY A 1 91 ? -19.160 6.478 15.265 1.00 82.31 91 GLY A C 1
ATOM 640 O O . GLY A 1 91 ? -19.337 7.464 15.976 1.00 82.31 91 GLY A O 1
ATOM 641 N N . LEU A 1 92 ? -17.981 6.231 14.684 1.00 83.69 92 LEU A N 1
ATOM 642 C CA . LEU A 1 92 ? -16.771 7.035 14.896 1.00 83.69 92 LEU A CA 1
ATOM 643 C C . LEU A 1 92 ? -16.544 8.104 13.814 1.00 83.69 92 LEU A C 1
ATOM 645 O O . LEU A 1 92 ? -15.598 8.880 13.914 1.00 83.69 92 LEU A O 1
ATOM 649 N N . ALA A 1 93 ? -17.405 8.177 12.798 1.00 84.50 93 ALA A N 1
ATOM 650 C CA . ALA A 1 93 ? -17.343 9.191 11.746 1.00 84.50 93 ALA A CA 1
ATOM 651 C C . ALA A 1 93 ? -18.741 9.710 11.364 1.00 84.50 93 ALA A C 1
ATOM 653 O O . ALA A 1 93 ? -19.758 9.288 11.914 1.00 84.50 93 ALA A O 1
ATOM 654 N N . HIS A 1 94 ? -18.806 10.669 10.434 1.00 83.75 94 HIS A N 1
ATOM 655 C CA . HIS A 1 94 ? -20.073 11.278 10.029 1.00 83.75 94 HIS A CA 1
ATOM 656 C C . HIS A 1 94 ? -21.019 10.243 9.368 1.00 83.75 94 HIS A C 1
ATOM 658 O O . HIS A 1 94 ? -20.586 9.557 8.440 1.00 83.75 94 HIS A O 1
ATOM 664 N N . PRO A 1 95 ? -22.319 10.174 9.737 1.00 83.56 95 PRO A N 1
ATOM 665 C CA . PRO A 1 95 ? -23.264 9.166 9.227 1.00 83.56 95 PRO A CA 1
ATOM 666 C C . PRO A 1 95 ? -23.413 9.136 7.702 1.00 83.56 95 PRO A C 1
ATOM 668 O O . PRO A 1 95 ? -23.708 8.096 7.120 1.00 83.56 95 PRO A O 1
ATOM 671 N N . ALA A 1 96 ? -23.166 10.265 7.030 1.00 86.44 96 ALA A N 1
ATOM 672 C CA . ALA A 1 96 ? -23.175 10.331 5.568 1.00 86.44 96 ALA A CA 1
ATOM 673 C C . ALA A 1 96 ? -22.192 9.337 4.920 1.00 86.44 96 ALA A C 1
ATOM 675 O O . ALA A 1 96 ? -22.488 8.815 3.851 1.00 86.44 96 ALA A O 1
ATOM 676 N N . LEU A 1 97 ? -21.065 9.033 5.577 1.00 87.69 97 LEU A N 1
ATOM 677 C CA . LEU A 1 97 ? -20.072 8.066 5.094 1.00 87.69 97 LEU A CA 1
ATOM 678 C C . LEU A 1 97 ? -20.548 6.611 5.241 1.00 87.69 97 LEU A C 1
ATOM 680 O O . LEU A 1 97 ? -20.101 5.746 4.492 1.00 87.69 97 LEU A O 1
ATOM 684 N N . ALA A 1 98 ? -21.479 6.342 6.162 1.00 88.25 98 ALA A N 1
ATOM 685 C CA . ALA A 1 98 ? -22.108 5.032 6.330 1.00 88.25 98 ALA A CA 1
ATOM 686 C C . ALA A 1 98 ? -23.266 4.795 5.340 1.00 88.25 98 ALA A C 1
ATOM 688 O O . ALA A 1 98 ? -23.695 3.654 5.150 1.00 88.25 98 ALA A O 1
ATOM 689 N N . ARG A 1 99 ? -23.788 5.855 4.702 1.00 88.38 99 ARG A N 1
ATOM 690 C CA . ARG A 1 99 ? -24.940 5.765 3.798 1.00 88.38 99 ARG A CA 1
ATOM 691 C C . ARG A 1 99 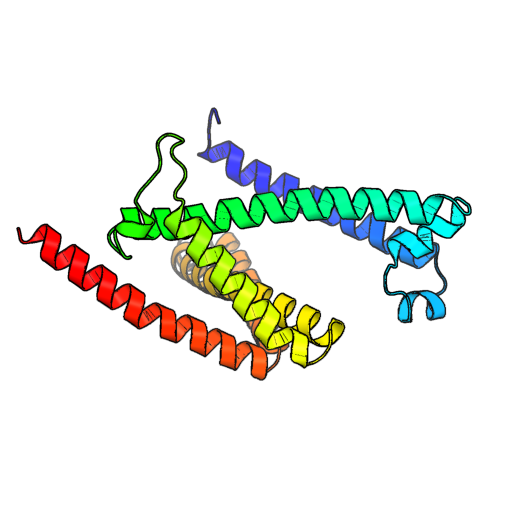? -24.566 5.017 2.519 1.00 88.38 99 ARG A C 1
ATOM 693 O O . ARG A 1 99 ? -23.661 5.410 1.784 1.00 88.38 99 ARG A O 1
ATOM 700 N N . ARG A 1 100 ? -25.322 3.959 2.228 1.00 91.31 100 ARG A N 1
ATOM 701 C CA . ARG A 1 100 ? -25.182 3.146 1.015 1.00 91.31 100 ARG A CA 1
ATOM 702 C C . ARG A 1 100 ? -26.263 3.503 -0.003 1.00 91.31 100 ARG A C 1
ATOM 704 O O . ARG A 1 100 ? -27.374 3.872 0.375 1.00 91.31 100 ARG A O 1
ATOM 711 N N . ASN A 1 101 ? -25.939 3.389 -1.288 1.00 89.94 101 ASN A N 1
ATOM 712 C CA . ASN A 1 101 ? -26.931 3.454 -2.365 1.00 89.94 101 ASN A CA 1
ATOM 713 C C . ASN A 1 101 ? -27.676 2.107 -2.524 1.00 89.94 101 ASN A C 1
ATOM 715 O O . ASN A 1 101 ? -27.408 1.146 -1.800 1.00 89.94 101 ASN A O 1
ATOM 719 N N . ALA A 1 102 ? -28.579 2.019 -3.509 1.00 85.50 102 ALA A N 1
ATOM 720 C CA . ALA A 1 102 ? -29.311 0.787 -3.831 1.00 85.50 102 ALA A CA 1
ATOM 721 C C . ALA A 1 102 ? -28.385 -0.406 -4.158 1.00 85.50 102 ALA A C 1
ATOM 723 O O . ALA A 1 102 ? -28.697 -1.545 -3.825 1.00 85.50 102 ALA A O 1
ATOM 724 N N . GLY A 1 103 ? -27.207 -0.139 -4.731 1.00 84.88 103 GLY A N 1
ATOM 725 C CA . GLY A 1 103 ? -26.159 -1.126 -5.013 1.00 84.88 103 GLY A CA 1
ATOM 726 C C . GLY A 1 103 ? -25.250 -1.465 -3.825 1.00 84.88 103 GLY A C 1
ATOM 727 O O . GLY A 1 103 ? -24.223 -2.109 -4.014 1.00 84.88 103 GLY A O 1
ATOM 728 N N . ARG A 1 104 ? -25.592 -1.036 -2.599 1.00 83.94 104 ARG A N 1
ATOM 729 C CA . ARG A 1 104 ? -24.802 -1.228 -1.365 1.00 83.94 104 ARG A CA 1
ATOM 730 C C . ARG A 1 104 ? -23.425 -0.543 -1.366 1.00 83.94 104 ARG A C 1
ATOM 732 O O . ARG A 1 104 ? -22.598 -0.833 -0.503 1.00 83.94 104 ARG A O 1
ATOM 739 N N . THR A 1 105 ? -23.183 0.394 -2.278 1.00 86.69 105 THR A N 1
ATOM 740 C CA . THR A 1 105 ? -21.924 1.143 -2.379 1.00 86.69 105 THR A CA 1
ATOM 741 C C . THR A 1 105 ? -21.973 2.419 -1.527 1.00 86.69 105 THR A C 1
ATOM 743 O O . THR A 1 105 ? -22.943 3.179 -1.641 1.00 86.69 105 THR A O 1
ATOM 746 N N . PRO A 1 106 ? -20.947 2.707 -0.700 1.00 91.12 106 PRO A N 1
ATOM 747 C CA . PRO A 1 106 ? -20.857 3.953 0.061 1.00 91.12 106 PRO A CA 1
ATOM 748 C C . PRO A 1 106 ? -20.349 5.108 -0.817 1.00 91.12 106 PRO A C 1
ATOM 750 O O . PRO A 1 106 ? -19.171 5.461 -0.798 1.00 91.12 106 PRO A O 1
ATOM 753 N N . VAL A 1 107 ? -21.245 5.701 -1.612 1.00 91.38 107 VAL A N 1
ATOM 754 C CA . VAL A 1 107 ? -20.894 6.731 -2.613 1.00 91.38 107 VAL A CA 1
ATOM 755 C C . VAL A 1 107 ? -20.220 7.950 -1.978 1.00 91.38 107 VAL A C 1
ATOM 757 O O . VAL A 1 107 ? -19.216 8.429 -2.494 1.00 91.38 107 VAL A O 1
ATOM 760 N N . ALA A 1 108 ? -20.727 8.431 -0.839 1.00 90.44 108 ALA A N 1
ATOM 761 C CA . ALA A 1 108 ? -20.154 9.594 -0.163 1.00 90.44 108 ALA A CA 1
ATOM 762 C C . ALA A 1 108 ? -18.724 9.328 0.334 1.00 90.44 108 ALA A C 1
ATOM 764 O O . ALA A 1 108 ? -17.850 10.169 0.145 1.00 90.44 108 ALA A O 1
ATOM 765 N N . ALA A 1 109 ? -18.468 8.151 0.917 1.00 91.50 109 ALA A N 1
ATOM 766 C CA . ALA A 1 109 ? -17.126 7.774 1.357 1.00 91.50 109 ALA A CA 1
ATOM 767 C C . ALA A 1 109 ? -16.158 7.649 0.177 1.00 91.50 109 ALA A C 1
ATOM 769 O O . ALA A 1 109 ? -15.029 8.122 0.259 1.00 91.50 109 ALA A O 1
ATOM 770 N N . LEU A 1 110 ? -16.622 7.075 -0.937 1.00 92.88 110 LEU A N 1
ATOM 771 C CA . LEU A 1 110 ? -15.828 6.954 -2.153 1.00 92.88 110 LEU A CA 1
ATOM 772 C C . LEU A 1 110 ? -15.432 8.329 -2.705 1.00 92.88 110 LEU A C 1
ATOM 774 O O . LEU A 1 110 ? -14.255 8.581 -2.940 1.00 92.88 110 LEU A O 1
ATOM 778 N N . LEU A 1 111 ? -16.406 9.232 -2.853 1.00 92.94 111 LEU A N 1
ATOM 779 C CA . LEU A 1 111 ? -16.171 10.580 -3.368 1.00 92.94 111 LEU A CA 1
ATOM 780 C C . LEU A 1 111 ? -15.220 11.370 -2.471 1.00 92.94 111 LEU A C 1
ATOM 782 O O . LEU A 1 111 ? -14.284 11.976 -2.980 1.00 92.94 111 LEU A O 1
ATOM 786 N N . VAL A 1 112 ? -15.415 11.336 -1.151 1.00 92.12 112 VAL A N 1
ATOM 787 C CA . VAL A 1 112 ? -14.534 12.043 -0.211 1.00 92.12 112 VAL A CA 1
ATOM 788 C C . VAL A 1 112 ? -13.101 11.521 -0.317 1.00 92.12 112 VAL A C 1
ATOM 790 O O . VAL A 1 112 ? -12.185 12.321 -0.496 1.00 92.12 112 VAL A O 1
ATOM 7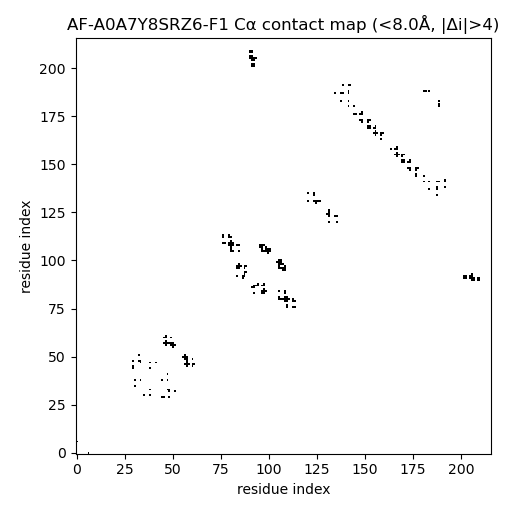93 N N . SER A 1 113 ? -12.894 10.202 -0.286 1.00 92.00 113 SER A N 1
ATOM 794 C CA . SER A 1 113 ? -11.555 9.610 -0.404 1.00 92.00 113 SER A CA 1
ATOM 795 C C . SER A 1 113 ? -10.888 9.931 -1.745 1.00 92.00 113 SER A C 1
ATOM 797 O O . SER A 1 113 ? -9.714 10.302 -1.776 1.00 92.00 113 SER A O 1
ATOM 799 N N . SER A 1 114 ? -11.627 9.843 -2.856 1.00 92.38 114 SER A N 1
ATOM 800 C CA . SER A 1 114 ? -11.104 10.147 -4.193 1.00 92.38 114 SER A CA 1
ATOM 801 C C . SER A 1 114 ? -10.787 11.630 -4.385 1.00 92.38 114 SER A C 1
ATOM 803 O O . SER A 1 114 ? -9.752 11.957 -4.967 1.00 92.38 114 SER A O 1
ATOM 805 N N . VAL A 1 115 ? -11.636 12.534 -3.884 1.00 93.62 115 VAL A N 1
ATOM 806 C CA . VAL A 1 115 ? -11.399 13.984 -3.948 1.00 93.62 115 VAL A CA 1
ATOM 807 C C . VAL A 1 115 ? -10.185 14.356 -3.105 1.00 93.62 115 VAL A C 1
ATOM 809 O O . VAL A 1 115 ? -9.301 15.045 -3.604 1.00 93.62 115 VAL A O 1
ATOM 812 N N . LEU A 1 116 ? -10.085 13.853 -1.871 1.00 90.06 116 LEU A N 1
ATOM 813 C CA . LEU A 1 116 ? -8.925 14.105 -1.012 1.00 90.06 116 LEU A CA 1
ATOM 814 C C . LEU A 1 116 ? -7.627 13.577 -1.638 1.00 90.06 116 LEU A C 1
ATOM 816 O O . LEU A 1 116 ? -6.636 14.304 -1.678 1.00 90.06 116 LEU A O 1
ATOM 820 N N . GLY A 1 117 ? -7.640 12.357 -2.185 1.00 89.12 117 GLY A N 1
ATOM 821 C CA . GLY A 1 117 ? -6.487 11.798 -2.895 1.00 89.12 117 GLY A CA 1
ATOM 822 C C . GLY A 1 117 ? -6.080 12.632 -4.114 1.00 89.12 117 GLY A C 1
ATOM 823 O O . GLY A 1 117 ? -4.897 12.899 -4.314 1.00 89.12 117 GLY A O 1
ATOM 824 N N . SER A 1 118 ? -7.058 13.108 -4.889 1.00 90.81 118 SER A N 1
ATOM 825 C CA . SER A 1 118 ? -6.817 13.955 -6.066 1.00 90.81 118 SER A CA 1
ATOM 826 C C . SER A 1 118 ? -6.257 15.325 -5.685 1.00 90.81 118 SER A C 1
ATOM 828 O O . SER A 1 118 ? -5.322 15.805 -6.320 1.00 90.81 118 SER A O 1
ATOM 830 N N . LEU A 1 119 ? -6.776 15.946 -4.622 1.00 90.62 119 LEU A N 1
ATOM 831 C CA . LEU A 1 119 ? -6.253 17.211 -4.103 1.00 90.62 119 LEU A CA 1
ATOM 832 C C . LEU A 1 119 ? -4.812 17.061 -3.606 1.00 90.62 119 LEU A C 1
ATOM 834 O O . LEU A 1 119 ? -3.971 17.910 -3.904 1.00 90.62 119 LEU A O 1
ATOM 838 N N . LEU A 1 120 ? -4.503 15.966 -2.906 1.00 85.94 120 LEU A N 1
ATOM 839 C CA . LEU A 1 120 ? -3.144 15.690 -2.443 1.00 85.94 120 LEU A CA 1
ATOM 840 C C . LEU A 1 120 ? -2.175 15.516 -3.624 1.00 85.94 120 LEU A C 1
ATOM 842 O O . LEU A 1 120 ? -1.097 16.117 -3.634 1.00 85.94 120 LEU A O 1
ATOM 846 N N . LEU A 1 121 ? -2.585 14.772 -4.655 1.00 87.75 121 LEU A N 1
ATOM 847 C CA . LEU A 1 121 ? -1.840 14.640 -5.910 1.00 87.75 121 LEU A CA 1
ATOM 848 C C . LEU A 1 121 ? -1.577 16.008 -6.556 1.00 87.75 121 LEU A C 1
ATOM 850 O O . LEU A 1 121 ? -0.424 16.347 -6.820 1.00 87.75 121 LEU A O 1
ATOM 854 N N . LEU A 1 122 ? -2.623 16.818 -6.748 1.00 88.06 122 LEU A N 1
ATOM 855 C CA . LEU A 1 122 ? -2.513 18.151 -7.353 1.00 88.06 122 LEU A CA 1
ATOM 856 C C . LEU A 1 122 ? -1.592 19.082 -6.557 1.00 88.06 122 LEU A C 1
ATOM 858 O O . LEU A 1 122 ? -0.798 19.809 -7.150 1.00 88.06 122 LEU A O 1
ATOM 862 N N . SER A 1 123 ? -1.646 19.026 -5.224 1.00 84.56 123 SER A N 1
ATOM 863 C CA . SER A 1 123 ? -0.787 19.851 -4.365 1.00 84.56 123 SER A CA 1
ATOM 864 C C . SER A 1 123 ? 0.702 19.511 -4.513 1.00 84.56 123 SER A C 1
ATOM 866 O O . SER A 1 123 ? 1.555 20.399 -4.441 1.00 84.56 123 SER A O 1
ATOM 868 N N . THR A 1 124 ? 1.018 18.242 -4.788 1.00 84.56 124 THR A N 1
ATOM 869 C CA . THR A 1 124 ? 2.398 17.741 -4.816 1.00 84.56 124 THR A CA 1
ATOM 870 C C . THR A 1 124 ? 3.012 17.811 -6.221 1.00 84.56 124 THR A C 1
ATOM 872 O O . THR A 1 124 ? 4.214 18.034 -6.358 1.00 84.56 124 THR A O 1
ATOM 875 N N . VAL A 1 125 ? 2.200 17.694 -7.282 1.00 85.44 125 VAL A N 1
ATOM 876 C CA . VAL A 1 125 ? 2.655 17.730 -8.691 1.00 85.44 125 VAL A CA 1
ATOM 877 C C . VAL A 1 125 ? 3.390 19.025 -9.059 1.00 85.44 125 VAL A C 1
ATOM 879 O O . VAL A 1 125 ? 4.266 19.001 -9.923 1.00 85.44 125 VAL A O 1
ATOM 882 N N . SER A 1 126 ? 3.115 20.131 -8.363 1.00 79.75 126 SER A N 1
ATOM 883 C CA . SER A 1 126 ? 3.815 21.414 -8.541 1.00 79.75 126 SER A CA 1
ATOM 884 C C . SER A 1 126 ? 5.346 21.325 -8.404 1.00 79.75 126 SER A C 1
ATOM 886 O O . SER A 1 126 ? 6.057 22.132 -8.996 1.00 79.75 126 SER A O 1
ATOM 888 N N . ARG A 1 127 ? 5.867 20.321 -7.682 1.00 74.94 127 ARG A N 1
ATOM 889 C CA . ARG A 1 127 ? 7.309 20.078 -7.466 1.00 74.94 127 ARG A CA 1
ATOM 890 C C . ARG A 1 127 ? 7.970 19.220 -8.559 1.00 74.94 127 ARG A C 1
ATOM 892 O O . ARG A 1 127 ? 9.153 18.902 -8.462 1.00 74.94 127 ARG A O 1
ATOM 899 N N . GLY A 1 128 ? 7.217 18.837 -9.593 1.00 85.88 128 GLY A N 1
ATOM 900 C CA . GLY A 1 128 ? 7.637 17.926 -10.659 1.00 85.88 128 GLY A CA 1
ATOM 901 C C . GLY A 1 128 ? 7.196 16.478 -10.413 1.00 85.88 128 GLY A C 1
ATOM 902 O O . GLY A 1 128 ? 7.089 16.023 -9.276 1.00 85.88 128 GLY A O 1
ATOM 903 N N . PHE A 1 129 ? 6.950 15.729 -11.494 1.00 83.62 129 PHE A N 1
ATOM 904 C CA . PHE A 1 129 ? 6.327 14.397 -11.432 1.00 83.62 129 PHE A CA 1
ATOM 905 C C . PHE A 1 129 ? 7.118 13.368 -10.620 1.00 83.62 129 PHE A C 1
ATOM 907 O O . PHE A 1 129 ? 6.531 12.650 -9.815 1.00 83.62 129 PHE A O 1
ATOM 914 N N . VAL A 1 130 ? 8.441 13.302 -10.801 1.00 84.56 130 VAL A N 1
ATOM 915 C CA . VAL A 1 130 ? 9.290 12.327 -10.094 1.00 84.56 130 VAL A CA 1
ATOM 916 C C . VAL A 1 130 ? 9.339 12.637 -8.598 1.00 84.56 130 VAL A C 1
ATOM 918 O O . VAL A 1 130 ? 9.156 11.742 -7.780 1.00 84.56 130 VAL A O 1
ATOM 921 N N . SER A 1 131 ? 9.520 13.911 -8.232 1.00 85.56 131 SER A N 1
ATOM 922 C CA . SER A 1 131 ? 9.514 14.339 -6.828 1.00 85.56 131 SER A CA 1
ATOM 923 C C . SER A 1 131 ? 8.160 14.061 -6.174 1.00 85.56 131 SER A C 1
ATOM 925 O O . SER A 1 131 ? 8.108 13.474 -5.093 1.00 85.56 131 SER A O 1
ATOM 927 N N . ALA A 1 132 ? 7.064 14.392 -6.864 1.00 87.88 132 ALA A N 1
ATOM 928 C CA . ALA A 1 132 ? 5.717 14.142 -6.374 1.00 87.88 132 ALA A CA 1
ATOM 929 C C . ALA A 1 132 ? 5.437 12.650 -6.171 1.00 87.88 132 ALA A C 1
ATOM 931 O O . ALA A 1 132 ? 4.896 12.260 -5.138 1.00 87.88 132 ALA A O 1
ATOM 932 N N . PHE A 1 133 ? 5.848 11.811 -7.122 1.00 87.12 133 PHE A N 1
ATOM 933 C CA . PHE A 1 133 ? 5.718 10.362 -7.019 1.00 87.12 133 PHE A CA 1
ATOM 934 C C . PHE A 1 133 ? 6.501 9.796 -5.827 1.00 87.12 133 PHE A C 1
ATOM 936 O O . PHE A 1 133 ? 5.944 9.026 -5.040 1.00 87.12 133 PHE A O 1
ATOM 943 N N . THR A 1 134 ? 7.760 10.207 -5.652 1.00 88.94 134 THR A N 1
ATOM 944 C CA . THR A 1 134 ? 8.591 9.776 -4.520 1.00 88.94 134 THR A CA 1
ATOM 945 C C . THR A 1 134 ? 7.978 10.210 -3.192 1.00 88.94 134 THR A C 1
ATOM 947 O O . THR A 1 134 ? 7.833 9.387 -2.290 1.00 88.94 134 THR A O 1
ATOM 950 N N . PHE A 1 135 ? 7.545 11.469 -3.082 1.00 89.19 135 PHE A N 1
ATOM 951 C CA . PHE A 1 135 ? 6.901 11.988 -1.876 1.00 89.19 135 PHE A CA 1
ATOM 952 C C . PHE A 1 135 ? 5.622 11.215 -1.529 1.00 89.19 135 PHE A C 1
ATOM 954 O O . PHE A 1 135 ? 5.466 10.750 -0.400 1.00 89.19 135 PHE A O 1
ATOM 961 N N . LEU A 1 136 ? 4.728 11.017 -2.501 1.00 89.56 136 LEU A N 1
ATOM 962 C CA . LEU A 1 136 ? 3.471 10.291 -2.299 1.00 89.56 136 LEU A CA 1
ATOM 963 C C . LEU A 1 136 ? 3.706 8.824 -1.933 1.00 89.56 136 LEU A C 1
ATOM 965 O O . LEU A 1 136 ? 3.019 8.299 -1.060 1.00 89.56 136 LEU A O 1
ATOM 969 N N . THR A 1 137 ? 4.694 8.173 -2.550 1.00 90.50 137 THR A N 1
ATOM 970 C CA . THR A 1 137 ? 5.057 6.783 -2.236 1.00 90.50 137 THR A CA 1
ATOM 971 C C . THR A 1 137 ? 5.610 6.662 -0.816 1.00 90.50 137 THR A C 1
ATOM 973 O O . THR A 1 137 ? 5.220 5.753 -0.080 1.00 90.50 137 THR A O 1
ATOM 976 N N . MET A 1 138 ? 6.459 7.600 -0.386 1.00 92.12 138 MET A N 1
ATOM 977 C CA . MET A 1 138 ? 6.972 7.636 0.988 1.00 92.12 138 MET A CA 1
ATOM 978 C C . MET A 1 138 ? 5.859 7.920 2.005 1.00 92.12 138 MET A C 1
ATOM 980 O O . MET A 1 138 ? 5.767 7.229 3.019 1.00 92.12 138 MET A O 1
ATOM 984 N N . MET A 1 139 ? 4.954 8.858 1.712 1.00 91.12 139 MET A N 1
ATOM 985 C CA . MET A 1 139 ? 3.785 9.146 2.555 1.00 91.12 139 MET A CA 1
ATOM 986 C C . MET A 1 139 ? 2.834 7.950 2.669 1.00 91.12 139 MET A C 1
ATOM 988 O O . MET A 1 139 ? 2.375 7.619 3.766 1.00 91.12 139 MET A O 1
ATOM 992 N N . ALA A 1 140 ? 2.553 7.267 1.557 1.00 90.75 140 ALA A N 1
ATOM 993 C CA . ALA A 1 140 ? 1.754 6.045 1.554 1.00 90.75 140 ALA A CA 1
ATOM 994 C C . ALA A 1 140 ? 2.427 4.948 2.392 1.00 90.75 140 ALA A C 1
ATOM 996 O O . ALA A 1 140 ? 1.769 4.308 3.212 1.00 90.75 140 ALA A O 1
ATOM 997 N N . THR A 1 141 ? 3.746 4.792 2.252 1.00 92.00 141 THR A N 1
ATOM 998 C CA . THR A 1 141 ? 4.544 3.844 3.042 1.00 92.00 141 THR A CA 1
ATOM 999 C C . THR A 1 141 ? 4.446 4.152 4.533 1.00 92.00 141 THR A C 1
ATOM 1001 O O . THR A 1 141 ? 4.123 3.261 5.313 1.00 92.00 141 THR A O 1
ATOM 1004 N N . LEU A 1 142 ? 4.622 5.412 4.944 1.00 92.75 142 LEU A N 1
ATOM 1005 C CA . LEU A 1 142 ? 4.463 5.826 6.341 1.00 92.75 142 LEU A CA 1
ATOM 1006 C C . LEU A 1 142 ? 3.055 5.512 6.866 1.00 92.75 142 LEU A C 1
ATOM 1008 O O . LEU A 1 142 ? 2.917 4.959 7.956 1.00 92.75 142 LEU A O 1
ATOM 1012 N N . THR A 1 143 ? 2.016 5.809 6.082 1.00 89.62 143 THR A N 1
ATOM 1013 C CA . THR A 1 143 ? 0.609 5.577 6.464 1.00 89.62 143 THR A CA 1
ATOM 1014 C C . THR A 1 143 ? 0.296 4.092 6.672 1.00 89.62 143 THR A C 1
ATOM 1016 O O . THR A 1 143 ? -0.584 3.755 7.462 1.00 89.62 143 THR A O 1
ATOM 1019 N N . VAL A 1 144 ? 1.030 3.196 6.007 1.00 91.31 144 VAL A N 1
ATOM 1020 C CA . VAL A 1 144 ? 0.947 1.742 6.216 1.00 91.31 144 VAL A CA 1
ATOM 1021 C C . VAL A 1 144 ? 1.823 1.291 7.390 1.00 91.31 144 VAL A C 1
ATOM 1023 O O . VAL A 1 144 ? 1.381 0.494 8.216 1.00 91.31 144 VAL A O 1
ATOM 1026 N N . LEU A 1 145 ? 3.048 1.808 7.508 1.00 93.00 145 LEU A N 1
ATOM 1027 C CA . LEU A 1 145 ? 3.984 1.420 8.566 1.00 93.00 145 LEU A CA 1
ATOM 1028 C C . LEU A 1 145 ? 3.537 1.878 9.956 1.00 93.00 145 LEU A C 1
ATOM 1030 O O . LEU A 1 145 ? 3.760 1.155 10.921 1.00 93.00 145 LEU A O 1
ATOM 1034 N N . ALA A 1 146 ? 2.892 3.038 10.085 1.00 91.19 146 ALA A N 1
ATOM 1035 C CA . ALA A 1 146 ? 2.417 3.550 11.370 1.00 91.19 146 ALA A CA 1
ATOM 1036 C C . ALA A 1 146 ? 1.436 2.589 12.084 1.00 91.19 146 ALA A C 1
ATOM 1038 O O . ALA A 1 146 ? 1.717 2.200 13.222 1.00 91.19 146 ALA A O 1
ATOM 1039 N N . PRO A 1 147 ? 0.324 2.136 11.467 1.00 90.88 147 PRO A N 1
ATOM 1040 C CA . PRO A 1 147 ? -0.554 1.150 12.092 1.00 90.88 147 PRO A CA 1
ATOM 1041 C C . PRO A 1 147 ? 0.119 -0.221 12.251 1.00 90.88 147 PRO A C 1
ATOM 1043 O O . PRO A 1 147 ? -0.151 -0.900 13.240 1.00 90.88 147 PRO A O 1
ATOM 1046 N N . LEU A 1 148 ? 1.026 -0.620 11.349 1.00 92.44 148 LEU A N 1
ATOM 1047 C CA . LEU A 1 148 ? 1.801 -1.859 11.506 1.00 92.44 148 LEU A CA 1
ATOM 1048 C C . LEU A 1 148 ? 2.748 -1.809 12.709 1.00 92.44 148 LEU A C 1
ATOM 1050 O O . LEU A 1 148 ? 2.879 -2.804 13.415 1.00 92.44 148 LEU A O 1
ATOM 1054 N N . LEU A 1 149 ? 3.360 -0.659 12.990 1.00 93.12 149 LEU A N 1
ATOM 1055 C CA . LEU A 1 149 ? 4.200 -0.454 14.167 1.00 93.12 149 LEU A CA 1
ATOM 1056 C C . LEU A 1 149 ? 3.374 -0.562 15.453 1.00 93.12 149 LEU A C 1
ATOM 1058 O O . LEU A 1 149 ? 3.799 -1.219 16.403 1.00 93.12 149 LEU A O 1
ATOM 1062 N N . VAL A 1 150 ? 2.174 0.029 15.474 1.00 92.00 150 VAL A N 1
ATOM 1063 C CA . VAL A 1 150 ? 1.240 -0.103 16.605 1.00 92.00 150 VAL A CA 1
ATOM 1064 C C . VAL A 1 150 ? 0.809 -1.560 16.787 1.00 92.00 150 VAL A C 1
ATOM 1066 O O . VAL A 1 150 ? 0.814 -2.059 17.912 1.00 92.00 150 VAL A O 1
ATOM 1069 N N . ALA A 1 151 ? 0.489 -2.264 15.698 1.00 91.75 151 ALA A N 1
ATOM 1070 C CA . ALA A 1 151 ? 0.135 -3.680 15.737 1.00 91.75 151 ALA A CA 1
ATOM 1071 C C . ALA A 1 151 ? 1.300 -4.546 16.244 1.00 91.75 151 ALA A C 1
ATOM 1073 O O . ALA A 1 151 ? 1.100 -5.384 17.119 1.00 91.75 151 ALA A O 1
ATOM 1074 N N . ALA A 1 152 ? 2.524 -4.300 15.772 1.00 91.38 152 ALA A N 1
ATOM 1075 C CA . ALA A 1 152 ? 3.723 -4.994 16.230 1.00 91.38 152 ALA A CA 1
ATOM 1076 C C . ALA A 1 152 ? 3.997 -4.740 17.721 1.00 91.38 152 ALA A C 1
ATOM 1078 O O . ALA A 1 152 ? 4.315 -5.673 18.454 1.00 91.38 152 ALA A O 1
ATOM 1079 N N . ALA A 1 153 ? 3.820 -3.506 18.201 1.00 90.94 153 ALA A N 1
ATOM 1080 C CA . ALA A 1 153 ? 3.960 -3.176 19.619 1.00 90.94 153 ALA A CA 1
ATOM 1081 C C . ALA A 1 153 ? 2.884 -3.855 20.488 1.00 90.94 153 ALA A C 1
ATOM 1083 O O . ALA A 1 153 ? 3.184 -4.336 21.585 1.00 90.94 153 ALA A O 1
ATOM 1084 N N . ALA A 1 154 ? 1.642 -3.926 19.999 1.00 90.06 154 ALA A N 1
ATOM 1085 C CA . ALA A 1 154 ? 0.552 -4.626 20.674 1.00 90.06 154 ALA A CA 1
ATOM 1086 C C . ALA A 1 154 ? 0.820 -6.138 20.758 1.00 90.06 154 ALA A C 1
ATOM 1088 O O . ALA A 1 154 ? 0.714 -6.722 21.840 1.00 90.06 154 ALA A O 1
ATOM 1089 N N . GLU A 1 155 ? 1.243 -6.746 19.649 1.00 88.62 155 GLU A N 1
ATOM 1090 C CA . GLU A 1 155 ? 1.591 -8.166 19.571 1.00 88.62 155 GLU A CA 1
ATOM 1091 C C . GLU A 1 155 ? 2.800 -8.494 20.452 1.00 88.62 155 GLU A C 1
ATOM 1093 O O . GLU A 1 155 ? 2.797 -9.489 21.177 1.00 88.62 155 GLU A O 1
ATOM 1098 N N . LEU A 1 156 ? 3.808 -7.616 20.471 1.00 88.75 156 LEU A N 1
ATOM 1099 C CA . LEU A 1 156 ? 4.971 -7.751 21.339 1.00 88.75 156 LEU A CA 1
ATOM 1100 C C . LEU A 1 156 ? 4.553 -7.757 22.809 1.00 88.75 156 LEU A C 1
ATOM 1102 O O . LEU A 1 156 ? 4.974 -8.638 23.554 1.00 88.75 156 LEU A O 1
ATOM 1106 N N . ARG A 1 157 ? 3.689 -6.822 23.227 1.00 88.44 157 ARG A N 1
ATOM 1107 C CA . ARG A 1 157 ? 3.180 -6.748 24.605 1.00 88.44 157 ARG A CA 1
ATOM 1108 C C . ARG A 1 157 ? 2.386 -7.996 24.996 1.00 88.44 157 ARG A C 1
ATOM 1110 O O . ARG A 1 157 ? 2.528 -8.464 26.126 1.00 88.44 157 ARG A O 1
ATOM 1117 N N . PHE A 1 158 ? 1.551 -8.513 24.098 1.00 87.06 158 PHE A N 1
ATOM 1118 C CA . PHE A 1 158 ? 0.725 -9.695 24.352 1.00 87.06 158 PHE A CA 1
ATOM 1119 C C . PHE A 1 158 ? 1.570 -10.977 24.420 1.00 87.06 158 PHE A C 1
ATOM 1121 O O . PHE A 1 158 ? 1.490 -11.743 25.383 1.00 87.06 158 PHE A O 1
ATOM 1128 N N . SER A 1 159 ? 2.455 -11.169 23.443 1.00 84.81 159 SER A N 1
ATOM 1129 C CA . SER A 1 159 ? 3.256 -12.385 23.292 1.00 84.81 159 SER A CA 1
ATOM 1130 C C . SER A 1 159 ? 4.501 -12.426 24.185 1.00 84.81 159 SER A C 1
ATOM 1132 O O . SER A 1 159 ? 5.050 -13.511 24.384 1.00 84.81 159 SER A O 1
ATOM 1134 N N . TRP A 1 160 ? 4.908 -11.305 24.805 1.00 79.31 160 TRP A N 1
ATOM 1135 C CA . TRP A 1 160 ? 6.076 -11.225 25.704 1.00 79.31 160 TRP A CA 1
ATOM 1136 C C . TRP A 1 160 ? 6.058 -12.269 26.826 1.00 79.31 160 TRP A C 1
ATOM 1138 O O . TRP A 1 160 ? 7.102 -12.783 27.227 1.00 79.31 160 TRP A O 1
ATOM 1148 N N . ARG A 1 161 ? 4.865 -12.583 27.348 1.00 75.00 161 ARG A N 1
ATOM 1149 C CA . ARG A 1 161 ? 4.683 -13.545 28.447 1.00 75.00 161 ARG A CA 1
ATOM 1150 C C . ARG A 1 161 ? 4.270 -14.941 27.984 1.00 75.00 161 ARG A C 1
ATOM 1152 O O . ARG A 1 161 ? 4.492 -15.891 28.722 1.00 75.00 161 ARG A O 1
ATOM 1159 N N . SER A 1 162 ? 3.672 -15.065 26.800 1.00 79.19 162 SER A N 1
ATOM 1160 C CA . SER A 1 162 ? 3.054 -16.315 26.340 1.00 79.19 162 SER A CA 1
ATOM 1161 C C . SER A 1 162 ? 3.942 -17.099 25.371 1.00 79.19 162 SER A C 1
ATOM 1163 O O . SER A 1 162 ? 4.101 -18.306 25.534 1.00 79.19 162 SER A O 1
ATOM 1165 N N . ALA A 1 163 ? 4.569 -16.433 24.395 1.00 81.94 163 ALA A N 1
ATOM 1166 C CA . ALA A 1 163 ? 5.328 -17.103 23.343 1.00 81.94 163 ALA A CA 1
ATOM 1167 C C . ALA A 1 163 ? 6.529 -16.265 22.879 1.00 81.94 163 ALA A C 1
ATOM 1169 O O . ALA A 1 163 ? 6.417 -15.386 22.022 1.00 81.94 163 ALA A O 1
ATOM 1170 N N . LYS A 1 164 ? 7.719 -16.595 23.402 1.00 81.19 164 LYS A N 1
ATOM 1171 C CA . LYS A 1 164 ? 8.971 -15.864 23.125 1.00 81.19 164 LYS A CA 1
ATOM 1172 C C . LYS A 1 164 ? 9.329 -15.790 21.629 1.00 81.19 164 LYS A C 1
ATOM 1174 O O . LYS A 1 164 ? 9.889 -14.789 21.199 1.00 81.19 164 LYS A O 1
ATOM 1179 N N . GLY A 1 165 ? 8.978 -16.807 20.834 1.00 85.38 165 GLY A N 1
ATOM 1180 C CA . GLY A 1 165 ? 9.223 -16.816 19.383 1.00 85.38 165 GLY A CA 1
ATOM 1181 C C . GLY A 1 165 ? 8.394 -15.777 18.619 1.00 85.38 165 GLY A C 1
ATOM 1182 O O . GLY A 1 165 ? 8.936 -15.023 17.817 1.00 85.38 165 GLY A O 1
ATOM 1183 N N . TRP A 1 166 ? 7.098 -15.670 18.923 1.00 84.56 166 TRP A N 1
ATOM 1184 C CA . TRP A 1 166 ? 6.220 -14.658 18.321 1.00 84.56 166 TRP A CA 1
ATOM 1185 C C . TRP A 1 166 ? 6.580 -13.245 18.778 1.00 84.56 166 TRP A C 1
ATOM 1187 O O . TRP A 1 166 ? 6.581 -12.319 17.970 1.00 84.56 166 TRP A O 1
ATOM 1197 N N . ALA A 1 167 ? 6.984 -13.092 20.042 1.00 86.56 167 ALA A N 1
ATOM 1198 C CA . ALA A 1 167 ? 7.518 -11.832 20.548 1.00 86.56 167 ALA A CA 1
ATOM 1199 C C . ALA A 1 167 ? 8.781 -11.389 19.784 1.00 86.56 167 ALA A C 1
ATOM 1201 O O . ALA A 1 167 ? 8.898 -10.218 19.437 1.00 86.56 167 ALA A O 1
ATOM 1202 N N . ALA A 1 168 ? 9.698 -12.306 19.453 1.00 89.19 168 ALA A N 1
ATOM 1203 C CA . ALA A 1 168 ? 10.886 -11.975 18.663 1.00 89.19 168 ALA A CA 1
ATOM 1204 C C . ALA A 1 168 ? 10.531 -11.493 17.245 1.00 89.19 168 ALA A C 1
ATOM 1206 O O . ALA A 1 168 ? 11.076 -10.493 16.782 1.00 89.19 168 ALA A O 1
ATOM 1207 N N . ILE A 1 169 ? 9.577 -12.152 16.577 1.00 90.06 169 ILE A N 1
ATOM 1208 C CA . ILE A 1 169 ? 9.094 -11.736 15.249 1.00 90.06 169 ILE A CA 1
ATOM 1209 C C . ILE A 1 169 ? 8.447 -10.347 15.323 1.00 90.06 169 ILE A C 1
ATOM 1211 O O . ILE A 1 169 ? 8.760 -9.483 14.506 1.00 90.06 169 ILE A O 1
ATOM 1215 N N . ALA A 1 170 ? 7.592 -10.107 16.321 1.00 90.12 170 ALA A N 1
ATOM 1216 C CA . ALA A 1 170 ? 6.958 -8.807 16.533 1.00 90.12 170 ALA A CA 1
ATOM 1217 C C . ALA A 1 170 ? 7.990 -7.702 16.821 1.00 90.12 170 ALA A C 1
ATOM 1219 O O . ALA A 1 170 ? 7.873 -6.599 16.291 1.00 90.12 170 ALA A O 1
ATOM 1220 N N . ALA A 1 171 ? 9.036 -8.002 17.597 1.00 91.50 171 ALA A N 1
ATOM 1221 C CA . ALA A 1 171 ? 10.129 -7.070 17.861 1.00 91.50 171 ALA A CA 1
ATOM 1222 C C . ALA A 1 171 ? 10.923 -6.734 16.589 1.00 91.50 171 ALA A C 1
ATOM 1224 O O . ALA A 1 171 ? 11.185 -5.562 16.335 1.00 91.50 171 ALA A O 1
ATOM 1225 N N . LEU A 1 172 ? 11.260 -7.733 15.765 1.00 93.56 172 LEU A N 1
ATOM 1226 C CA . LEU A 1 172 ? 11.947 -7.521 14.486 1.00 93.56 172 LEU A CA 1
ATOM 1227 C C . LEU A 1 172 ? 11.092 -6.708 13.508 1.00 93.56 172 LEU A C 1
ATOM 1229 O O . LEU A 1 172 ? 11.595 -5.775 12.885 1.00 93.56 172 LEU A O 1
ATOM 1233 N N . ALA A 1 173 ? 9.796 -7.014 13.407 1.00 92.50 173 ALA A N 1
ATOM 1234 C CA . ALA A 1 173 ? 8.862 -6.256 12.580 1.00 92.50 173 ALA A CA 1
ATOM 1235 C C . ALA A 1 173 ? 8.719 -4.805 13.067 1.00 92.50 173 ALA A C 1
ATOM 1237 O O . ALA A 1 173 ? 8.753 -3.876 12.259 1.00 92.50 173 ALA A O 1
ATOM 1238 N N . GLY A 1 174 ? 8.614 -4.601 14.383 1.00 93.06 174 GLY A N 1
ATOM 1239 C CA . GLY A 1 174 ? 8.567 -3.277 14.997 1.00 93.06 174 GLY A CA 1
ATOM 1240 C C . GLY A 1 174 ? 9.848 -2.480 14.753 1.00 93.06 174 GLY A C 1
ATOM 1241 O O . GLY A 1 174 ? 9.776 -1.318 14.360 1.00 93.06 174 GLY A O 1
ATOM 1242 N N . LEU A 1 175 ? 11.016 -3.114 14.899 1.00 94.94 175 LEU A N 1
ATOM 1243 C CA . LEU A 1 175 ? 12.310 -2.498 14.608 1.00 94.94 175 LEU A CA 1
ATOM 1244 C C . LEU A 1 175 ? 12.423 -2.104 13.131 1.00 94.94 175 LEU A C 1
ATOM 1246 O O . LEU A 1 175 ? 12.816 -0.979 12.834 1.00 94.94 175 LEU A O 1
ATOM 1250 N N . TYR A 1 176 ? 12.022 -2.985 12.212 1.00 94.19 176 TYR A N 1
ATOM 1251 C CA . TYR A 1 176 ? 11.992 -2.676 10.782 1.00 94.19 176 TYR A CA 1
ATOM 1252 C C . TYR A 1 176 ? 11.087 -1.477 10.482 1.00 94.19 176 TYR A C 1
ATOM 1254 O O . TYR A 1 176 ? 11.528 -0.537 9.824 1.00 94.19 176 TYR A O 1
ATOM 1262 N N . CYS A 1 177 ? 9.853 -1.469 11.001 1.00 93.38 177 CYS A N 1
ATOM 1263 C CA . CYS A 1 177 ? 8.926 -0.353 10.805 1.00 93.38 177 CYS A CA 1
ATOM 1264 C C . CYS A 1 177 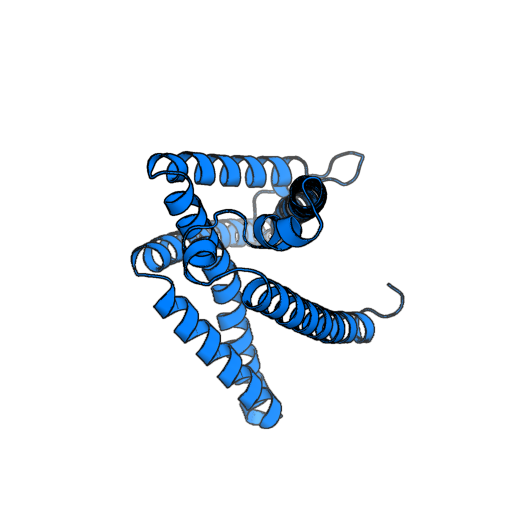? 9.508 0.952 11.359 1.00 93.38 177 CYS A C 1
ATOM 1266 O O . CYS A 1 177 ? 9.437 1.985 10.700 1.00 93.38 177 CYS A O 1
ATOM 1268 N N . PHE A 1 178 ? 10.125 0.903 12.541 1.00 92.31 178 PHE A N 1
ATOM 1269 C CA . PHE A 1 178 ? 10.758 2.060 13.164 1.00 92.31 178 PHE A CA 1
ATOM 1270 C C . PHE A 1 178 ? 11.917 2.609 12.318 1.00 92.31 178 PHE A C 1
ATOM 1272 O O . PHE A 1 178 ? 11.933 3.796 11.993 1.00 92.31 178 PHE A O 1
ATOM 1279 N N . CYS A 1 179 ? 12.846 1.752 11.889 1.00 93.25 179 CYS A N 1
ATOM 1280 C CA . CYS A 1 179 ? 13.960 2.147 11.026 1.00 93.25 179 CYS A CA 1
ATOM 1281 C C . CYS A 1 179 ? 13.484 2.681 9.666 1.00 93.25 179 CYS A C 1
ATOM 1283 O O . CYS A 1 179 ? 14.000 3.691 9.193 1.00 93.25 179 CYS A O 1
ATOM 1285 N N . ALA A 1 180 ? 12.484 2.045 9.052 1.00 91.56 180 ALA A N 1
ATOM 1286 C CA . ALA A 1 180 ? 11.929 2.476 7.771 1.00 91.56 180 ALA A CA 1
ATOM 1287 C C . ALA A 1 180 ? 11.218 3.837 7.872 1.00 91.56 180 ALA A C 1
ATOM 1289 O O . ALA A 1 180 ? 11.367 4.669 6.978 1.00 91.56 180 ALA A O 1
ATOM 1290 N N . ILE A 1 181 ? 10.510 4.106 8.976 1.00 90.75 181 ILE A N 1
ATOM 1291 C CA . ILE A 1 181 ? 9.917 5.425 9.236 1.00 90.75 181 ILE A CA 1
ATOM 1292 C C . ILE A 1 181 ? 11.017 6.481 9.369 1.00 90.75 181 ILE A C 1
ATOM 1294 O O . ILE A 1 181 ? 10.924 7.517 8.714 1.00 90.75 181 ILE A O 1
ATOM 1298 N N . LEU A 1 182 ? 12.082 6.217 10.133 1.00 89.00 182 LEU A N 1
ATOM 1299 C CA . LEU A 1 182 ? 13.212 7.150 10.253 1.00 89.00 182 LEU A CA 1
ATOM 1300 C C . LEU A 1 182 ? 13.909 7.406 8.906 1.00 89.00 182 LEU A C 1
ATOM 1302 O O . LEU A 1 182 ? 14.313 8.534 8.629 1.00 89.00 182 LEU A O 1
ATOM 1306 N N . GLY A 1 183 ? 14.001 6.385 8.050 1.00 88.25 183 GLY A N 1
ATOM 1307 C CA . GLY A 1 183 ? 14.575 6.490 6.706 1.00 88.25 183 GLY A CA 1
ATOM 1308 C C . GLY A 1 183 ? 13.704 7.225 5.679 1.00 88.25 183 GLY A C 1
ATOM 1309 O O . GLY A 1 183 ? 14.209 7.592 4.623 1.00 88.25 183 GLY A O 1
ATOM 1310 N N . SER A 1 184 ? 12.420 7.471 5.968 1.00 85.75 184 SER A N 1
ATOM 1311 C CA . SER A 1 184 ? 11.481 8.100 5.018 1.00 85.75 184 SER A CA 1
ATOM 1312 C C . SER A 1 184 ? 11.691 9.609 4.814 1.00 85.75 184 SER A C 1
ATOM 1314 O O . SER A 1 184 ? 11.151 10.186 3.870 1.00 85.75 184 SER A O 1
ATOM 1316 N N . GLY A 1 185 ? 12.509 10.244 5.660 1.00 87.00 185 GLY A N 1
ATOM 1317 C CA . GLY A 1 185 ? 12.840 11.666 5.590 1.00 87.00 185 GLY A CA 1
ATOM 1318 C C . GLY A 1 185 ? 11.977 12.545 6.500 1.00 87.00 185 GLY A C 1
ATOM 1319 O O . GLY A 1 185 ? 10.806 12.270 6.757 1.00 87.00 185 GLY A O 1
ATOM 1320 N N . LEU A 1 186 ? 12.568 13.638 6.996 1.00 87.00 186 LEU A N 1
ATOM 1321 C CA . LEU A 1 186 ? 11.950 14.484 8.025 1.00 87.00 186 LEU A CA 1
ATOM 1322 C C . LEU A 1 186 ? 10.654 15.160 7.550 1.00 87.00 186 LEU A C 1
ATOM 1324 O O . LEU A 1 186 ? 9.703 15.254 8.320 1.00 87.00 186 LEU A O 1
ATOM 1328 N N . GLU A 1 187 ? 10.596 15.595 6.287 1.00 86.56 187 GLU A N 1
ATOM 1329 C CA . GLU A 1 187 ? 9.393 16.214 5.709 1.00 86.56 187 GLU A CA 1
ATOM 1330 C C . GLU A 1 187 ? 8.210 15.232 5.702 1.00 86.56 187 GLU A C 1
ATOM 1332 O O . GLU A 1 187 ? 7.105 15.589 6.108 1.00 86.56 187 GLU A O 1
ATOM 1337 N N . VAL A 1 188 ? 8.451 13.975 5.315 1.00 87.06 188 VAL A N 1
ATOM 1338 C CA . VAL A 1 188 ? 7.432 12.913 5.277 1.00 87.06 188 VAL A CA 1
ATOM 1339 C C . VAL A 1 188 ? 6.956 12.582 6.690 1.00 87.06 188 VAL A C 1
ATOM 1341 O O . VAL A 1 188 ? 5.753 12.498 6.929 1.00 87.06 188 VAL A O 1
ATOM 1344 N N . ILE A 1 189 ? 7.878 12.464 7.650 1.00 89.44 189 ILE A N 1
ATOM 1345 C CA . ILE A 1 189 ? 7.537 12.223 9.060 1.00 89.44 189 ILE A CA 1
ATOM 1346 C C . ILE A 1 189 ? 6.697 13.373 9.624 1.00 89.44 189 ILE A C 1
ATOM 1348 O O . ILE A 1 189 ? 5.695 13.121 10.294 1.00 89.44 189 ILE A O 1
ATOM 1352 N N . ALA A 1 190 ? 7.066 14.625 9.339 1.00 89.69 190 ALA A N 1
ATOM 1353 C CA . ALA A 1 190 ? 6.332 15.797 9.807 1.00 89.69 190 ALA A CA 1
ATOM 1354 C C . ALA A 1 190 ? 4.894 15.812 9.266 1.00 89.69 190 ALA A C 1
ATOM 1356 O O . ALA A 1 190 ? 3.946 15.920 10.046 1.00 89.69 190 ALA A O 1
ATOM 1357 N N . TRP A 1 191 ? 4.710 15.626 7.954 1.00 88.62 191 TRP A N 1
ATOM 1358 C CA . TRP A 1 191 ? 3.375 15.551 7.349 1.00 88.62 191 TRP A CA 1
ATOM 1359 C C . TRP A 1 191 ? 2.579 14.326 7.809 1.00 88.62 191 TRP A C 1
ATOM 1361 O O . TRP A 1 191 ? 1.373 14.428 8.037 1.00 88.62 191 TRP A O 1
ATOM 1371 N N . GLY A 1 192 ? 3.238 13.183 8.000 1.00 87.06 192 GLY A N 1
ATOM 1372 C CA . GLY A 1 192 ? 2.626 11.982 8.565 1.00 87.06 192 GLY A CA 1
ATOM 1373 C C . GLY A 1 192 ? 2.119 12.206 9.990 1.00 87.06 192 GLY A C 1
ATOM 1374 O O . GLY A 1 192 ? 0.997 11.821 10.319 1.00 87.06 192 GLY A O 1
ATOM 1375 N N . LEU A 1 193 ? 2.899 12.896 10.824 1.00 87.56 193 LEU A N 1
ATOM 1376 C CA . LEU A 1 193 ? 2.497 13.266 12.178 1.00 87.56 193 LEU A CA 1
ATOM 1377 C C . LEU A 1 193 ? 1.322 14.249 12.164 1.00 87.56 193 LEU A C 1
ATOM 1379 O O . LEU A 1 193 ? 0.373 14.060 12.919 1.00 87.56 193 LEU A O 1
ATOM 1383 N N . VAL A 1 194 ? 1.335 15.245 11.272 1.00 89.31 194 VAL A N 1
ATOM 1384 C CA . VAL A 1 194 ? 0.192 16.151 11.071 1.00 89.31 194 VAL A CA 1
ATOM 1385 C C . VAL A 1 194 ? -1.065 15.362 10.699 1.00 89.31 194 VAL A C 1
ATOM 1387 O O . VAL A 1 194 ? -2.111 15.578 11.307 1.00 89.31 194 VAL A O 1
ATOM 1390 N N . LEU A 1 195 ? -0.979 14.406 9.769 1.00 85.31 195 LEU A N 1
ATOM 1391 C CA . LEU A 1 195 ? -2.117 13.556 9.395 1.00 85.31 195 LEU A CA 1
ATOM 1392 C C . LEU A 1 195 ? -2.643 12.727 10.574 1.00 85.31 195 LEU A C 1
ATOM 1394 O O . LEU A 1 195 ? -3.855 12.664 10.786 1.00 85.31 195 LEU A O 1
ATOM 1398 N N . LEU A 1 196 ? -1.751 12.131 11.369 1.00 85.31 196 LEU A N 1
ATOM 1399 C CA . LEU A 1 196 ? -2.137 11.392 12.575 1.00 85.31 196 LEU A CA 1
ATOM 1400 C C . LEU A 1 196 ? -2.819 12.306 13.599 1.00 85.31 196 LEU A C 1
ATOM 1402 O O . LEU A 1 196 ? -3.862 11.944 14.145 1.00 85.31 196 LEU A O 1
ATOM 1406 N N . LEU A 1 197 ? -2.276 13.507 13.818 1.00 87.38 197 LEU A N 1
ATOM 1407 C CA . LEU A 1 197 ? -2.850 14.502 14.721 1.00 87.38 197 LEU A CA 1
ATOM 1408 C C . LEU A 1 197 ? -4.219 14.988 14.247 1.00 87.38 197 LEU A C 1
ATOM 1410 O O . LEU A 1 197 ? -5.095 15.154 15.086 1.00 87.38 197 LEU A O 1
ATOM 1414 N N . VAL A 1 198 ? -4.438 15.158 12.939 1.00 87.06 198 VAL A N 1
ATOM 1415 C CA . VAL A 1 198 ? -5.752 15.491 12.352 1.00 87.06 198 VAL A CA 1
ATOM 1416 C C . VAL A 1 198 ? -6.757 14.343 12.519 1.00 87.06 198 VAL A C 1
ATOM 1418 O O . VAL A 1 198 ? -7.959 14.582 12.655 1.00 87.06 198 VAL A O 1
ATOM 1421 N N . GLY A 1 199 ? -6.289 13.096 12.599 1.00 81.56 199 GLY A N 1
ATOM 1422 C CA . GLY A 1 199 ? -7.129 11.940 12.922 1.00 81.56 199 GLY A CA 1
ATOM 1423 C C . GLY A 1 199 ? -7.703 11.966 14.346 1.00 81.56 199 GLY A C 1
ATOM 1424 O O . GLY A 1 199 ? -8.825 11.507 14.565 1.00 81.56 199 GLY A O 1
ATOM 1425 N N . ILE A 1 200 ? -6.986 12.546 15.317 1.00 83.06 200 ILE A N 1
ATOM 1426 C CA . ILE A 1 200 ? -7.408 12.617 16.729 1.00 83.06 200 ILE A CA 1
ATOM 1427 C C . ILE A 1 200 ? -8.710 13.416 16.933 1.00 83.06 200 ILE A C 1
ATOM 1429 O O . ILE A 1 200 ? -9.630 12.872 17.549 1.00 83.06 200 ILE A O 1
ATOM 1433 N N . PRO A 1 201 ? -8.861 14.670 16.456 1.00 81.69 201 PRO A N 1
ATOM 1434 C CA . PRO A 1 201 ? -10.100 15.419 16.625 1.00 81.69 201 PRO A CA 1
ATOM 1435 C C . PRO A 1 201 ? -11.271 14.747 15.906 1.00 81.69 201 PRO A C 1
ATOM 1437 O O . PRO A 1 201 ? -12.372 14.739 16.454 1.00 81.69 201 PRO A O 1
ATOM 1440 N N . LEU A 1 202 ? -11.043 14.114 14.748 1.00 79.06 202 LEU A N 1
ATOM 1441 C CA . LEU A 1 202 ? -12.069 13.324 14.058 1.00 79.06 202 LEU A CA 1
ATOM 1442 C C . LEU A 1 202 ? -12.531 12.135 14.911 1.00 79.06 202 LEU A C 1
ATOM 1444 O O . LEU A 1 202 ? -13.734 11.931 15.076 1.00 79.06 202 LEU A O 1
ATOM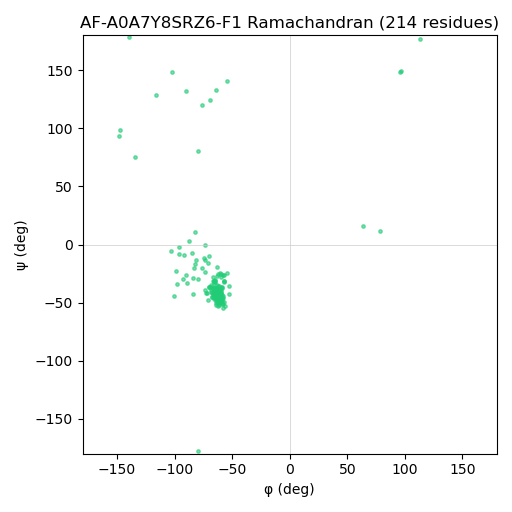 1448 N N . TYR A 1 203 ? -11.591 11.411 15.523 1.00 81.25 203 TYR A N 1
ATOM 1449 C CA . TYR A 1 203 ? -11.893 10.308 16.434 1.00 81.25 203 TYR A CA 1
ATOM 1450 C C . TYR A 1 203 ? -12.637 10.771 17.696 1.00 81.25 203 TYR A C 1
ATOM 1452 O O . TYR A 1 203 ? -13.636 10.167 18.090 1.00 81.25 203 TYR A O 1
ATOM 1460 N N . VAL A 1 204 ? -12.196 11.863 18.331 1.00 82.19 204 VAL A N 1
ATOM 1461 C CA . VAL A 1 204 ? -12.840 12.416 19.535 1.00 82.19 204 VAL A CA 1
ATOM 1462 C C . VAL A 1 204 ? -14.248 12.920 19.222 1.00 82.19 204 VAL A C 1
ATOM 1464 O O . VAL A 1 204 ? -15.174 12.667 19.995 1.00 82.19 204 VAL A O 1
ATOM 1467 N N . TRP A 1 205 ? -14.432 13.603 18.092 1.00 81.00 205 TRP A N 1
ATOM 1468 C CA . TRP A 1 205 ? -15.743 14.060 17.634 1.00 81.00 205 TRP A CA 1
ATOM 1469 C C . TRP A 1 205 ? -16.695 12.889 17.367 1.00 81.00 205 TRP A C 1
ATOM 1471 O O . TRP A 1 205 ? -17.832 12.904 17.847 1.00 81.00 205 TRP A O 1
ATOM 1481 N N . GLY A 1 206 ? -16.216 11.841 16.693 1.00 78.31 206 GLY A N 1
ATOM 1482 C CA . GLY A 1 206 ? -16.964 10.600 16.492 1.00 78.31 206 GLY A CA 1
ATOM 1483 C C . GLY A 1 206 ? -17.353 9.928 17.808 1.00 78.31 206 GLY A C 1
ATOM 1484 O O . GLY A 1 206 ? -18.518 9.609 18.032 1.00 78.31 206 GLY A O 1
ATOM 1485 N N . ARG A 1 207 ? -16.406 9.796 18.744 1.00 79.94 207 ARG A N 1
ATOM 1486 C CA . ARG A 1 207 ? -16.657 9.191 20.061 1.00 79.94 207 ARG A CA 1
ATOM 1487 C C . ARG A 1 207 ? -17.702 9.960 20.872 1.00 79.94 207 ARG A C 1
ATOM 1489 O O . ARG A 1 207 ? -18.559 9.332 21.487 1.00 79.94 207 ARG A O 1
ATOM 1496 N N . LYS A 1 208 ? -17.657 11.298 20.863 1.00 77.50 208 LYS A N 1
ATOM 1497 C CA . LYS A 1 208 ? -18.663 12.143 21.532 1.00 77.50 208 LYS A CA 1
ATOM 1498 C C . LYS A 1 208 ? -20.057 11.950 20.931 1.00 77.50 208 LYS A C 1
ATOM 1500 O O . LYS A 1 208 ? -21.021 11.852 21.680 1.00 77.50 208 LYS A O 1
ATOM 1505 N N . ARG A 1 209 ? -20.163 11.831 19.602 1.00 74.81 209 ARG A N 1
ATOM 1506 C CA . ARG A 1 209 ? -21.434 11.526 18.921 1.00 74.81 209 ARG A CA 1
ATOM 1507 C C . ARG A 1 209 ? -21.976 10.147 19.274 1.00 74.81 209 ARG A C 1
ATOM 1509 O O . ARG A 1 209 ? -23.154 10.034 19.585 1.00 74.81 209 ARG A O 1
ATOM 1516 N N . LYS A 1 210 ? -21.123 9.119 19.272 1.00 74.06 210 LYS A N 1
ATOM 1517 C CA . LYS A 1 210 ? -21.513 7.765 19.684 1.00 74.06 210 LYS A CA 1
ATOM 1518 C C . LYS A 1 210 ? -22.019 7.733 21.127 1.00 74.06 210 LYS A C 1
ATOM 1520 O O . LYS A 1 210 ? -23.010 7.076 21.401 1.00 74.06 210 LYS A O 1
ATOM 1525 N N . ALA A 1 211 ? -21.352 8.452 22.031 1.00 71.50 211 ALA A N 1
ATOM 1526 C CA . ALA A 1 211 ? -21.780 8.562 23.422 1.00 71.50 211 ALA A CA 1
ATOM 1527 C C . ALA A 1 211 ? -23.130 9.286 23.567 1.00 71.50 211 ALA A C 1
ATOM 1529 O O . ALA A 1 211 ? -23.957 8.843 24.351 1.00 71.50 211 ALA A O 1
ATOM 1530 N N . ALA A 1 212 ? -23.370 10.351 22.792 1.00 68.88 212 ALA A N 1
ATOM 1531 C CA . ALA A 1 212 ? -24.650 11.061 22.788 1.00 68.88 212 ALA A CA 1
ATOM 1532 C C . ALA A 1 212 ? -25.802 10.190 22.254 1.00 68.88 212 ALA A C 1
ATOM 1534 O O . ALA A 1 212 ? -26.851 10.139 22.873 1.00 68.88 212 ALA A O 1
ATOM 1535 N N . ALA A 1 213 ? -25.577 9.439 21.171 1.00 67.50 213 ALA A N 1
ATOM 1536 C CA . ALA A 1 213 ? -26.585 8.555 20.579 1.00 67.50 213 ALA A CA 1
ATOM 1537 C C . ALA A 1 213 ? -26.911 7.302 21.419 1.00 67.50 213 ALA A C 1
ATOM 1539 O O . ALA A 1 213 ? -27.891 6.627 21.139 1.00 67.50 213 ALA A O 1
ATOM 1540 N N . LEU A 1 214 ? -26.067 6.946 22.396 1.00 69.19 214 LEU A N 1
ATOM 1541 C CA . LEU A 1 214 ? -26.314 5.850 23.348 1.00 69.19 214 LEU A CA 1
ATOM 1542 C C . LEU A 1 214 ? -27.004 6.327 24.638 1.00 69.19 214 LEU A C 1
ATOM 1544 O O . LEU A 1 214 ? -27.345 5.496 25.476 1.00 69.19 214 LEU A O 1
ATOM 1548 N N . ALA A 1 215 ? -27.122 7.644 24.833 1.00 61.59 215 ALA A N 1
ATOM 1549 C CA . ALA A 1 215 ? -27.769 8.257 25.991 1.00 61.59 215 ALA A CA 1
ATOM 1550 C C . ALA A 1 215 ? -29.243 8.630 25.729 1.00 61.59 215 ALA A C 1
ATOM 1552 O O . ALA A 1 215 ? -29.936 9.012 26.671 1.00 61.59 215 ALA A O 1
ATOM 1553 N N . GLU A 1 216 ? -29.691 8.523 24.474 1.00 51.69 216 GLU A N 1
ATOM 1554 C CA . GLU A 1 216 ? -31.089 8.609 24.020 1.00 51.69 216 GLU A CA 1
ATOM 1555 C C . GLU A 1 216 ? -31.697 7.204 23.899 1.00 51.69 216 GLU A C 1
ATOM 1557 O O . GLU A 1 216 ? -32.896 7.059 24.227 1.00 51.69 216 GLU A O 1
#

Sequence (216 aa):
MRDPARTIPRAVVIGTITVTLLYLAATAAVMLLVPAERLAQATAPFAEAARGLGPWGPHVIAAGALVATAGSLNGVIFIGGQMPMAVALDGLAHPALARRNAGRTPVAALLVSSVLGSLLLLSTVSRGFVSAFTFLTMMATLTVLAPLLVAAAAELRFSWRSAKGWAAIAALAGLYCFCAILGSGLEVIAWGLVLLLVGIPLYVWGRKRKAAALAE

Nearest PDB structures (foldseek):
  7a0g-assembly1_III  TM=5.004E-01  e=9.590E+00  Serratia marcescens
  3ja6-assembly1_I  TM=2.157E-01  e=2.884E+00  Escherichia coli

Solvent-accessible surface area (backbone atoms only — not comparable to full-atom values): 11371 Å² total; per-residue (Å²): 130,95,52,62,88,63,48,50,62,50,50,52,53,54,49,52,54,52,52,51,53,50,51,52,53,52,51,52,49,33,63,74,66,34,59,67,77,58,50,77,71,45,91,49,51,69,30,60,34,26,46,82,76,36,93,61,30,28,57,55,48,48,53,51,48,53,54,51,50,53,54,50,50,52,53,52,50,53,49,49,12,49,56,52,19,51,43,12,68,74,35,37,39,63,62,66,23,44,42,54,50,97,85,68,46,30,58,54,18,30,50,52,43,53,50,52,52,50,51,54,48,61,68,37,42,80,72,36,66,68,56,26,49,52,52,52,51,44,44,52,48,45,66,53,36,53,60,49,30,52,50,20,50,51,47,24,66,62,22,62,83,76,36,65,69,61,17,50,52,21,47,52,52,25,50,50,34,51,53,51,51,68,70,56,38,70,70,44,49,51,54,51,48,49,53,55,56,59,46,48,60,48,44,51,53,12,49,53,50,41,53,52,68,73,74,111